Protein AF-0000000079814789 (afdb_homodimer)

Radius of gyration: 38.72 Å; Cα contacts (8 Å, |Δi|>4): 645; chains: 2; bounding box: 186×77×86 Å

Nearest PDB structures (foldseek):
  3lgj-assembly1_B  TM=6.795E-01  e=3.271E-02  Bartonella henselae
  3f1z-assembly2_B  TM=6.176E-01  e=5.121E-02  Klebsiella pneumoniae subsp. pneumoniae MGH 78578
  6cqk-assembly2_B  TM=6.739E-01  e=1.003E-01  Saccharomyces cerevisiae
  8soj-assembly1_A  TM=5.443E-01  e=1.858E-01  Escherichia coli O157:H7
  7rt7-assembly6_L  TM=4.568E-01  e=1.061E-01  Pseudomonas aeruginosa UCBPP-PA14

Structure (mmCIF, N/CA/C/O backbone):
data_AF-0000000079814789-model_v1
#
loop_
_entity.id
_entity.type
_entity.pdbx_description
1 polymer 'DUF3465 domain-containing protein'
#
loop_
_atom_site.group_PDB
_atom_site.id
_atom_site.type_symbol
_atom_site.label_atom_id
_atom_site.label_alt_id
_atom_site.label_comp_id
_atom_site.label_asym_id
_atom_site.label_entity_id
_atom_site.label_seq_id
_atom_site.pdbx_PDB_ins_code
_atom_site.Cartn_x
_atom_site.Cartn_y
_atom_site.Cartn_z
_atom_site.occupancy
_atom_site.B_iso_or_equiv
_atom_site.auth_seq_id
_atom_site.auth_comp_id
_atom_site.auth_asym_id
_atom_site.auth_atom_id
_atom_site.pdbx_PDB_model_num
ATOM 1 N N . MET A 1 1 ? -105.25 7.336 47.469 1 23.64 1 MET A N 1
ATOM 2 C CA . MET A 1 1 ? -103.812 7.242 47.531 1 23.64 1 MET A CA 1
ATOM 3 C C . MET A 1 1 ? -103.188 6.906 46.156 1 23.64 1 MET A C 1
ATOM 5 O O . MET A 1 1 ? -103.938 6.445 45.281 1 23.64 1 MET A O 1
ATOM 9 N N . VAL A 1 2 ? -101.875 6.66 45.906 1 25.09 2 VAL A N 1
ATOM 10 C CA . VAL A 1 2 ? -100.75 7.004 45.031 1 25.09 2 VAL A CA 1
ATOM 11 C C . VAL A 1 2 ? -100.688 6.039 43.875 1 25.09 2 VAL A C 1
ATOM 13 O O . VAL A 1 2 ? -100.562 6.461 42.719 1 25.09 2 VAL A O 1
ATOM 16 N N . ALA A 1 3 ? -100.812 4.68 43.969 1 19.94 3 ALA A N 1
ATOM 17 C CA . ALA A 1 3 ? -99.562 3.986 43.625 1 19.94 3 ALA A CA 1
ATOM 18 C C . ALA A 1 3 ? -99.562 3.607 42.125 1 19.94 3 ALA A C 1
ATOM 20 O O . ALA A 1 3 ? -98.562 3.902 41.438 1 19.94 3 ALA A O 1
ATOM 21 N N . ARG A 1 4 ? -100.25 2.512 41.594 1 22.19 4 ARG A N 1
ATOM 22 C CA . ARG A 1 4 ? -99.438 1.325 41.312 1 22.19 4 ARG A CA 1
ATOM 23 C C . ARG A 1 4 ? -99.188 1.168 39.844 1 22.19 4 ARG A C 1
ATOM 25 O O . ARG A 1 4 ? -98.625 0.164 39.406 1 22.19 4 ARG A O 1
ATOM 32 N N . TRP A 1 5 ? -99.688 2.15 38.875 1 27.73 5 TRP A N 1
ATOM 33 C CA . TRP A 1 5 ? -99.812 1.529 37.562 1 27.73 5 TRP A CA 1
ATOM 34 C C . TRP A 1 5 ? -98.438 1.147 37.031 1 27.73 5 TRP A C 1
ATOM 36 O O . TRP A 1 5 ? -97.5 1.971 37 1 27.73 5 TRP A O 1
ATOM 46 N N . ARG A 1 6 ? -98 -0.152 36.969 1 25.91 6 ARG A N 1
ATOM 47 C CA . ARG A 1 6 ? -96.875 -1.049 36.719 1 25.91 6 ARG A CA 1
ATOM 48 C C . ARG A 1 6 ? -96.5 -1.03 35.25 1 25.91 6 ARG A C 1
ATOM 50 O O . ARG A 1 6 ? -97.188 -1.599 34.406 1 25.91 6 ARG A O 1
ATOM 57 N N . THR A 1 7 ? -96.562 0.133 34.531 1 28.61 7 THR A N 1
ATOM 58 C CA . THR A 1 7 ? -96.312 0.017 33.094 1 28.61 7 THR A CA 1
ATOM 59 C C . THR A 1 7 ? -95 -0.759 32.844 1 28.61 7 THR A C 1
ATOM 61 O O . THR A 1 7 ? -94.125 -0.777 33.688 1 28.61 7 THR A O 1
ATOM 64 N N . GLY A 1 8 ? -94.875 -1.719 31.844 1 27.14 8 GLY A N 1
ATOM 65 C CA . GLY A 1 8 ? -94.25 -2.873 31.203 1 27.14 8 GLY A CA 1
ATOM 66 C C . GLY A 1 8 ? -92.812 -2.645 30.781 1 27.14 8 GLY A C 1
ATOM 67 O O . GLY A 1 8 ? -92.375 -1.502 30.641 1 27.14 8 GLY A O 1
ATOM 68 N N . GLY A 1 9 ? -91.875 -3.611 31.078 1 26.05 9 GLY A N 1
ATOM 69 C CA . GLY A 1 9 ? -90.438 -4.02 31.203 1 26.05 9 GLY A CA 1
ATOM 70 C C . GLY A 1 9 ? -89.75 -4.078 29.875 1 26.05 9 GLY A C 1
ATOM 71 O O . GLY A 1 9 ? -90 -4.973 29.062 1 26.05 9 GLY A O 1
ATOM 72 N N . ALA A 1 10 ? -89.938 -3.074 28.844 1 26.94 10 ALA A N 1
ATOM 73 C CA . ALA A 1 10 ? -89.375 -3.367 27.531 1 26.94 10 ALA A CA 1
ATOM 74 C C . ALA A 1 10 ? -87.875 -3.715 27.656 1 26.94 10 ALA A C 1
ATOM 76 O O . ALA A 1 10 ? -87.125 -3.043 28.359 1 26.94 10 ALA A O 1
ATOM 77 N N . ILE A 1 11 ? -87.5 -5.02 27.562 1 27.8 11 ILE A N 1
ATOM 78 C CA . ILE A 1 11 ? -86.25 -5.758 27.609 1 27.8 11 ILE A CA 1
ATOM 79 C C . ILE A 1 11 ? -85.312 -5.234 26.516 1 27.8 11 ILE A C 1
ATOM 81 O O . ILE A 1 11 ? -85.688 -5.184 25.344 1 27.8 11 ILE A O 1
ATOM 85 N N . GLY A 1 12 ? -84.562 -4.027 26.75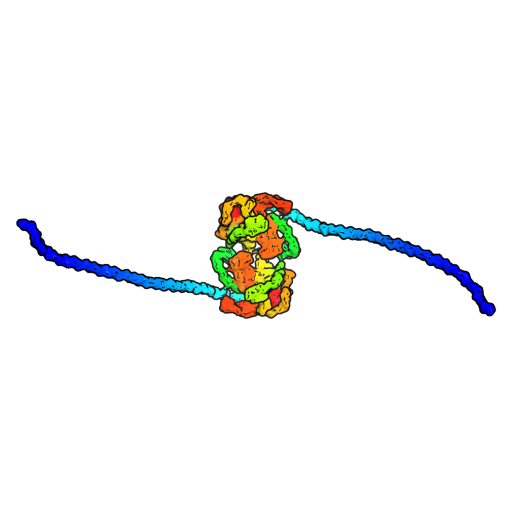 1 26.69 12 GLY A N 1
ATOM 86 C CA . GLY A 1 12 ? -83.562 -3.475 25.875 1 26.69 12 GLY A CA 1
ATOM 87 C C . GLY A 1 12 ? -82.5 -4.488 25.469 1 26.69 12 GLY A C 1
ATOM 88 O O . GLY A 1 12 ? -81.875 -5.086 26.328 1 26.69 12 GLY A O 1
ATOM 89 N N . LEU A 1 13 ? -82.812 -5.359 24.453 1 27.33 13 LEU A N 1
ATOM 90 C CA . LEU A 1 13 ? -81.875 -6.359 23.891 1 27.33 13 LEU A CA 1
ATOM 91 C C . LEU A 1 13 ? -80.562 -5.73 23.516 1 27.33 13 LEU A C 1
ATOM 93 O O . LEU A 1 13 ? -80.5 -4.797 22.719 1 27.33 13 LEU A O 1
ATOM 97 N N . ALA A 1 14 ? -79.688 -5.473 24.516 1 28.8 14 ALA A N 1
ATOM 98 C CA . ALA A 1 14 ? -78.312 -4.973 24.297 1 28.8 14 ALA A CA 1
ATOM 99 C C . ALA A 1 14 ? -77.562 -5.895 23.359 1 28.8 14 ALA A C 1
ATOM 101 O O . ALA A 1 14 ? -77.375 -7.082 23.656 1 28.8 14 ALA A O 1
ATOM 102 N N . MET A 1 15 ? -77.75 -5.77 22.016 1 26.7 15 MET A N 1
ATOM 103 C CA . MET A 1 15 ? -77 -6.551 21.016 1 26.7 15 MET A CA 1
ATOM 104 C C . MET A 1 15 ? -75.5 -6.41 21.234 1 26.7 15 MET A C 1
ATOM 106 O O . MET A 1 15 ? -75 -5.297 21.344 1 26.7 15 MET A O 1
ATOM 110 N N . ALA A 1 16 ? -74.875 -7.312 21.984 1 30.11 16 ALA A N 1
ATOM 111 C CA . ALA A 1 16 ? -73.438 -7.512 22.234 1 30.11 16 ALA A CA 1
ATOM 112 C C . ALA A 1 16 ? -72.688 -7.621 20.922 1 30.11 16 ALA A C 1
ATOM 114 O O . ALA A 1 16 ? -72.875 -8.562 20.141 1 30.11 16 ALA A O 1
ATOM 115 N N . LEU A 1 17 ? -72.562 -6.52 20.141 1 29.36 17 LEU A N 1
ATOM 116 C CA . LEU A 1 17 ? -71.75 -6.609 18.922 1 29.36 17 LEU A CA 1
ATOM 117 C C . LEU A 1 17 ? -70.375 -7.137 19.219 1 29.36 17 LEU A C 1
ATOM 119 O O . LEU A 1 17 ? -69.625 -6.566 20.047 1 29.36 17 LEU A O 1
ATOM 123 N N . VAL A 1 18 ? -70.188 -8.492 19.219 1 31.58 18 VAL A N 1
ATOM 124 C CA . VAL A 1 18 ? -68.938 -9.234 19.328 1 31.58 18 VAL A CA 1
ATOM 125 C C . VAL A 1 18 ? -67.938 -8.75 18.266 1 31.58 18 VAL A C 1
ATOM 127 O O . VAL A 1 18 ? 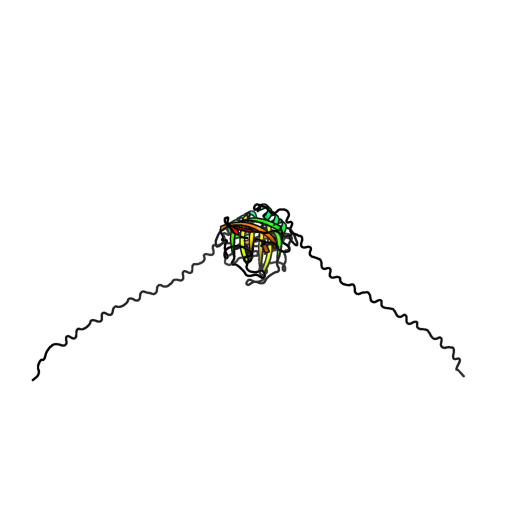-68.188 -8.844 17.062 1 31.58 18 VAL A O 1
ATOM 130 N N . LEU A 1 19 ? -67.312 -7.539 18.438 1 30.12 19 LEU A N 1
ATOM 131 C CA . LEU A 1 19 ? -66.25 -7.09 17.516 1 30.12 19 LEU A CA 1
ATOM 132 C C . LEU A 1 19 ? -65.188 -8.164 17.328 1 30.12 19 LEU A C 1
ATOM 134 O O . LEU A 1 19 ? -64.625 -8.625 18.312 1 30.12 19 LEU A O 1
ATOM 138 N N . GLN A 1 20 ? -65.375 -9.125 16.391 1 29.78 20 GLN A N 1
ATOM 139 C CA . GLN A 1 20 ? -64.375 -10.102 15.977 1 29.78 20 GLN A CA 1
ATOM 140 C C . GLN A 1 20 ? -63.062 -9.414 15.594 1 29.78 20 GLN A C 1
ATOM 142 O O . GLN A 1 20 ? -63.062 -8.562 14.711 1 29.78 20 GLN A O 1
ATOM 147 N N . ALA A 1 21 ? -62.188 -9.07 16.531 1 32.84 21 ALA A N 1
ATOM 148 C CA . ALA A 1 21 ? -60.844 -8.594 16.266 1 32.84 21 ALA A CA 1
ATOM 149 C C . ALA A 1 21 ? -60.094 -9.547 15.328 1 32.84 21 ALA A C 1
ATOM 151 O O . ALA A 1 21 ? -59.938 -10.727 15.633 1 32.84 21 ALA A O 1
ATOM 152 N N . GLY A 1 22 ? -60.344 -9.438 13.984 1 29.5 22 GLY A N 1
ATOM 153 C CA . GLY A 1 22 ? -59.594 -10.188 13 1 29.5 22 GLY A CA 1
ATOM 154 C C . GLY A 1 22 ? -58.094 -10.164 13.258 1 29.5 22 GLY A C 1
ATOM 155 O O . GLY A 1 22 ? -57.531 -9.109 13.562 1 29.5 22 GLY A O 1
ATOM 156 N N . PHE A 1 23 ? -57.562 -11.273 13.805 1 34.41 23 PHE A N 1
ATOM 157 C CA . PHE A 1 23 ? -56.125 -11.586 13.945 1 34.41 23 PHE A CA 1
ATOM 158 C C . PHE A 1 23 ? -55.406 -11.336 12.641 1 34.41 23 PHE A C 1
ATOM 160 O O . PHE A 1 23 ? -55.75 -11.883 11.594 1 34.41 23 PHE A O 1
ATOM 167 N N . ALA A 1 24 ? -54.969 -10.055 12.398 1 34.84 24 ALA A N 1
ATOM 168 C CA . ALA A 1 24 ? -54.094 -9.805 11.266 1 34.84 24 ALA A CA 1
ATOM 169 C C . ALA A 1 24 ? -52.969 -10.852 11.203 1 34.84 24 ALA A C 1
ATOM 171 O O . ALA A 1 24 ? -52.406 -11.234 12.227 1 34.84 24 ALA A O 1
ATOM 172 N N . PRO A 1 25 ? -53.031 -11.711 10.117 1 33.12 25 PRO A N 1
ATOM 173 C CA . PRO A 1 25 ? -51.969 -12.711 9.945 1 33.12 25 PRO A CA 1
ATOM 174 C C . PRO A 1 25 ? -50.594 -12.125 10.094 1 33.12 25 PRO A C 1
ATOM 176 O O . PRO A 1 25 ? -50.375 -10.922 9.906 1 33.12 25 PRO A O 1
ATOM 179 N N . SER A 1 26 ? -49.812 -12.711 11 1 35.25 26 SER A N 1
ATOM 180 C CA . SER A 1 26 ? -48.406 -12.516 11.211 1 35.25 26 SER A CA 1
ATOM 181 C C . SER A 1 26 ? -47.656 -12.477 9.883 1 35.25 26 SER A C 1
ATOM 183 O O . SER A 1 26 ? -47.75 -13.391 9.062 1 35.25 26 SER A O 1
ATOM 185 N N . ALA A 1 27 ? -47.531 -11.25 9.312 1 33.75 27 ALA A N 1
ATOM 186 C CA . ALA A 1 27 ? -46.625 -11.078 8.172 1 33.75 27 ALA A CA 1
ATOM 187 C C . ALA A 1 27 ? -45.344 -11.914 8.352 1 33.75 27 ALA A C 1
ATOM 189 O O . ALA A 1 27 ? -44.75 -11.891 9.414 1 33.75 27 ALA A O 1
ATOM 190 N N . ASP A 1 28 ? -45.312 -13.094 7.836 1 27.77 28 ASP A N 1
ATOM 191 C CA . ASP A 1 28 ? -44.094 -13.875 7.688 1 27.77 28 ASP A CA 1
ATOM 192 C C . ASP A 1 28 ? -42.938 -13 7.195 1 27.77 28 ASP A C 1
ATOM 194 O O . ASP A 1 28 ? -43.031 -12.391 6.129 1 27.77 28 ASP A O 1
ATOM 198 N N . ALA A 1 29 ? -42.219 -12.32 8.102 1 30.62 29 ALA A N 1
ATOM 199 C CA . ALA A 1 29 ? -40.906 -11.789 7.746 1 30.62 29 ALA A CA 1
ATOM 200 C C . ALA A 1 29 ? -40.094 -12.805 6.93 1 30.62 29 ALA A C 1
ATOM 202 O O . ALA A 1 29 ? -39.594 -13.781 7.477 1 30.62 29 ALA A O 1
ATOM 203 N N . ARG A 1 30 ? -40.625 -13.234 5.754 1 33 30 ARG A N 1
ATOM 204 C CA . ARG A 1 30 ? -39.688 -13.938 4.891 1 33 30 ARG A CA 1
ATOM 205 C C . ARG A 1 30 ? -38.312 -13.266 4.914 1 33 30 ARG A C 1
ATOM 207 O O . ARG A 1 30 ? -38.219 -12.039 4.828 1 33 30 ARG A O 1
ATOM 214 N N . SER A 1 31 ? -37.375 -13.867 5.574 1 35.25 31 SER A N 1
ATOM 215 C CA . SER A 1 31 ? -35.938 -13.617 5.547 1 35.25 31 SER A CA 1
ATOM 216 C C . SER A 1 31 ? -35.438 -13.352 4.129 1 35.25 31 SER A C 1
ATOM 218 O O . SER A 1 31 ? -35.562 -14.203 3.248 1 35.25 31 SER A O 1
ATOM 220 N N . ARG A 1 32 ? -35.688 -12.117 3.633 1 34.62 32 ARG A N 1
ATOM 221 C CA . ARG A 1 32 ? -34.938 -11.75 2.424 1 34.62 32 ARG A CA 1
ATOM 222 C C . ARG A 1 32 ? -33.5 -12.227 2.496 1 34.62 32 ARG A C 1
ATOM 224 O O . ARG A 1 32 ? -32.688 -11.617 3.184 1 34.62 32 ARG A O 1
ATOM 231 N N . GLU A 1 33 ? -33.312 -13.594 2.561 1 34.41 33 GLU A N 1
ATOM 232 C CA . GLU A 1 33 ? -31.953 -14.008 2.211 1 34.41 33 GLU A CA 1
ATOM 233 C C . GLU A 1 33 ? -31.469 -13.305 0.947 1 34.41 33 GLU A C 1
ATOM 235 O O . GLU A 1 33 ? -32 -13.539 -0.141 1 34.41 33 GLU A O 1
ATOM 240 N N . ARG A 1 34 ? -31.234 -12.039 0.985 1 35.59 34 ARG A N 1
ATOM 241 C CA . ARG A 1 34 ? -30.469 -11.453 -0.113 1 35.59 34 ARG A CA 1
ATOM 242 C C . ARG A 1 34 ? -29.328 -12.359 -0.527 1 35.59 34 ARG A C 1
ATOM 244 O O . ARG A 1 34 ? -28.391 -12.57 0.245 1 35.59 34 ARG A O 1
ATOM 251 N N . SER A 1 35 ? -29.547 -13.383 -1.302 1 33.5 35 SER A N 1
ATOM 252 C CA . SER A 1 35 ? -28.469 -14.109 -1.967 1 33.5 35 SER A CA 1
ATOM 253 C C . SER A 1 35 ? -27.391 -13.156 -2.475 1 33.5 35 SER A C 1
ATOM 255 O O . SER A 1 35 ? -27.656 -12.312 -3.334 1 33.5 35 SER A O 1
ATOM 257 N N . ARG A 1 36 ? -26.438 -12.727 -1.722 1 36.44 36 ARG A N 1
ATOM 258 C CA . ARG A 1 36 ? -25.234 -12.094 -2.258 1 36.44 36 ARG A CA 1
ATOM 259 C C . ARG A 1 36 ? -24.781 -12.773 -3.541 1 36.44 36 ARG A C 1
ATOM 261 O O . ARG A 1 36 ? -24.312 -13.922 -3.51 1 36.44 36 ARG A O 1
ATOM 268 N N . GLN A 1 37 ? -25.422 -12.703 -4.645 1 36.41 37 GLN A N 1
ATOM 269 C CA . GLN A 1 37 ? -24.891 -13.133 -5.934 1 36.41 37 GLN A CA 1
ATOM 270 C C . GLN A 1 37 ? -23.391 -12.875 -6.02 1 36.41 37 GLN A C 1
ATOM 272 O O . GLN A 1 37 ? -22.938 -11.727 -6.051 1 36.41 37 GLN A O 1
ATOM 277 N N . THR A 1 38 ? -22.578 -13.711 -5.48 1 41.84 38 THR A N 1
ATOM 278 C CA . THR A 1 38 ? -21.141 -13.68 -5.711 1 41.84 38 THR A CA 1
ATOM 279 C C . THR A 1 38 ? -20.828 -13.469 -7.188 1 41.84 38 THR A C 1
ATOM 281 O O . THR A 1 38 ? -21.188 -14.305 -8.031 1 41.84 38 THR A O 1
ATOM 284 N N . GLU A 1 39 ? -20.938 -12.352 -7.699 1 48.41 39 GLU A N 1
ATOM 285 C CA . GLU A 1 39 ? -20.531 -12.047 -9.07 1 48.41 39 GLU A CA 1
ATOM 286 C C . GLU A 1 39 ? -19.328 -12.875 -9.492 1 48.41 39 GLU A C 1
ATOM 288 O O . GLU A 1 39 ? -18.312 -12.914 -8.789 1 48.41 39 GLU A O 1
ATOM 293 N N . MET A 1 40 ? -19.547 -14.008 -10.273 1 49.19 40 MET A N 1
ATOM 294 C CA . MET A 1 40 ? -18.484 -14.797 -10.883 1 49.19 40 MET A CA 1
ATOM 295 C C . MET A 1 40 ? -17.391 -13.898 -11.445 1 49.19 40 MET A C 1
ATOM 297 O O . MET A 1 40 ? -17.672 -12.836 -12 1 49.19 40 MET A O 1
ATOM 301 N N . PRO A 1 41 ? -16.141 -14.219 -11.078 1 56.38 41 PRO A N 1
ATOM 302 C CA . PRO A 1 41 ? -15.062 -13.414 -11.648 1 56.38 41 PRO A CA 1
ATOM 303 C C . PRO A 1 41 ? -15.094 -13.383 -13.18 1 56.38 41 PRO A C 1
ATOM 305 O O . PRO A 1 41 ? -15.531 -14.344 -13.812 1 56.38 41 PRO A O 1
ATOM 308 N N . ASP A 1 42 ? -15.148 -12.289 -13.781 1 50.66 42 ASP A N 1
ATOM 309 C CA . ASP A 1 42 ? -14.961 -12.156 -15.227 1 50.66 42 ASP A CA 1
ATOM 310 C C . ASP A 1 42 ? -13.758 -12.961 -15.695 1 50.66 42 ASP A C 1
ATOM 312 O O . ASP A 1 42 ? -12.617 -12.508 -15.578 1 50.66 42 ASP A O 1
ATOM 316 N N . VAL A 1 43 ? -13.82 -14.305 -15.695 1 54.03 43 VAL A N 1
ATOM 317 C CA . VAL A 1 43 ? -12.773 -15.219 -16.141 1 54.03 43 VAL A CA 1
ATOM 318 C C . VAL A 1 43 ? -12.469 -14.969 -17.625 1 54.03 43 VAL A C 1
ATOM 320 O O . VAL A 1 43 ? -11.852 -15.805 -18.281 1 54.03 43 VAL A O 1
ATOM 323 N N . ALA A 1 44 ? -13.047 -14.078 -18.375 1 55.91 44 ALA A N 1
ATOM 324 C CA . ALA A 1 44 ? -12.945 -14.133 -19.828 1 55.91 44 ALA A CA 1
ATOM 325 C C . ALA A 1 44 ? -11.508 -14.398 -20.266 1 55.91 44 ALA A C 1
ATOM 327 O O . ALA A 1 44 ? -11.266 -15.18 -21.188 1 55.91 44 ALA A O 1
ATOM 328 N N . SER A 1 45 ? -10.344 -13.523 -19.922 1 69.12 45 SER A N 1
ATOM 329 C CA . SER A 1 45 ? -9.078 -13.734 -20.625 1 69.12 45 SER A CA 1
ATOM 330 C C . SER A 1 45 ? -7.91 -13.766 -19.641 1 69.12 45 SER A C 1
ATOM 332 O O . SER A 1 45 ? -7.602 -12.766 -19 1 69.12 45 SER A O 1
ATOM 334 N N . VAL A 1 46 ? -7.594 -15.023 -19.312 1 79.94 46 VAL A N 1
ATOM 335 C CA . VAL A 1 46 ? -6.34 -15.188 -18.578 1 79.94 46 VAL A CA 1
ATOM 336 C C . VAL A 1 46 ? -5.18 -14.664 -19.438 1 79.94 46 VAL A C 1
ATOM 338 O O . VAL A 1 46 ? -4.93 -15.172 -20.531 1 79.94 46 VAL A O 1
ATOM 341 N N . PRO A 1 47 ? -4.535 -13.68 -18.922 1 85.25 47 PRO A N 1
ATOM 342 C CA . PRO A 1 47 ? -3.414 -13.164 -19.719 1 85.25 47 PRO A CA 1
ATOM 343 C C . PRO A 1 47 ? -2.244 -14.141 -19.781 1 85.25 47 PRO A C 1
ATOM 345 O O . PRO A 1 47 ? -1.857 -14.719 -18.766 1 85.25 47 PRO A O 1
ATOM 348 N N . SER A 1 48 ? -1.646 -14.289 -20.938 1 88.06 48 SER A N 1
ATOM 349 C CA . SER A 1 48 ? -0.559 -15.234 -21.141 1 88.06 48 SER A CA 1
ATOM 350 C C . SER A 1 48 ? 0.777 -14.656 -20.688 1 88.06 48 SER A C 1
ATOM 352 O O . SER A 1 48 ? 1.73 -15.398 -20.438 1 88.06 48 SER A O 1
ATOM 354 N N . THR A 1 49 ? 0.876 -13.352 -20.734 1 94.5 49 THR A N 1
ATOM 355 C CA . THR A 1 49 ? 2.061 -12.656 -20.234 1 94.5 49 THR A CA 1
ATOM 356 C C . THR A 1 49 ? 1.678 -11.594 -19.219 1 94.5 49 THR A C 1
ATOM 358 O O . THR A 1 49 ? 0.528 -11.148 -19.172 1 94.5 49 THR A O 1
ATOM 361 N N . CYS A 1 50 ? 2.6 -11.312 -18.422 1 97.44 50 CYS A N 1
ATOM 362 C CA . CYS A 1 50 ? 2.289 -10.289 -17.422 1 97.44 50 CYS A CA 1
ATOM 363 C C . CYS A 1 50 ? 1.908 -8.977 -18.094 1 97.44 50 CYS A C 1
ATOM 365 O O . CYS A 1 50 ? 2.449 -8.633 -19.156 1 97.44 50 CYS A O 1
ATOM 367 N N . ASP A 1 51 ? 0.972 -8.297 -17.547 1 97.88 51 ASP A N 1
ATOM 368 C CA . ASP A 1 51 ? 0.471 -7 -17.984 1 97.88 51 ASP A CA 1
ATOM 369 C C . ASP A 1 51 ? 0.312 -6.035 -16.812 1 97.88 51 ASP A C 1
ATOM 371 O O . ASP A 1 51 ? -0.803 -5.797 -16.344 1 97.88 51 ASP A O 1
ATOM 375 N N . ASP A 1 52 ? 1.385 -5.383 -16.484 1 98 52 ASP A N 1
ATOM 376 C CA . ASP A 1 52 ? 1.386 -4.492 -15.336 1 98 52 ASP A CA 1
ATOM 377 C C . ASP A 1 52 ? 0.543 -3.248 -15.594 1 98 52 ASP A C 1
ATOM 379 O O . ASP A 1 52 ? -0.062 -2.695 -14.672 1 98 52 ASP A O 1
ATOM 383 N N . ALA A 1 53 ? 0.539 -2.834 -16.812 1 96.69 53 ALA A N 1
ATOM 384 C CA . ALA A 1 53 ? -0.281 -1.673 -17.156 1 96.69 53 ALA A CA 1
ATOM 385 C C . ALA A 1 53 ? -1.755 -1.939 -16.859 1 96.69 53 ALA A C 1
ATOM 387 O O . ALA A 1 53 ? -2.449 -1.082 -16.312 1 96.69 53 ALA A O 1
ATOM 388 N N . ARG A 1 54 ? -2.197 -3.059 -17.266 1 96.62 54 ARG A N 1
ATOM 389 C CA . ARG A 1 54 ? -3.574 -3.43 -16.953 1 96.62 54 ARG A CA 1
ATOM 390 C C . ARG A 1 54 ? -3.793 -3.502 -15.445 1 96.62 54 ARG A C 1
ATOM 392 O O . ARG A 1 54 ? -4.812 -3.023 -14.938 1 96.62 54 ARG A O 1
ATOM 399 N N . PHE A 1 55 ? -2.902 -4.105 -14.711 1 97.75 55 PHE A N 1
ATOM 400 C CA . PHE A 1 55 ? -3.014 -4.195 -13.258 1 97.75 55 PHE A CA 1
ATOM 401 C C . PHE A 1 55 ? -3.113 -2.805 -12.641 1 97.75 55 PHE A C 1
ATOM 403 O O . PHE A 1 55 ? -3.973 -2.559 -11.789 1 97.75 55 PHE A O 1
ATOM 410 N N . LEU A 1 56 ? -2.25 -1.893 -13.07 1 97.25 56 LEU A N 1
ATOM 411 C CA . LEU A 1 56 ? -2.258 -0.536 -12.539 1 97.25 56 LEU A CA 1
ATOM 412 C C . LEU A 1 56 ? -3.594 0.148 -12.805 1 97.25 56 LEU A C 1
ATOM 414 O O . LEU A 1 56 ? -4.102 0.883 -11.953 1 97.25 56 LEU A O 1
ATOM 418 N N . SER A 1 57 ? -4.117 -0.122 -13.953 1 95.62 57 SER A N 1
ATOM 419 C CA . SER A 1 57 ? -5.441 0.406 -14.258 1 95.62 57 SER A CA 1
ATOM 420 C C . SER A 1 57 ? -6.5 -0.173 -13.32 1 95.62 57 SER A C 1
ATOM 422 O O . SER A 1 57 ? -7.395 0.543 -12.867 1 95.62 57 SER A O 1
ATOM 424 N N . ASP A 1 58 ? -6.387 -1.423 -13.031 1 96.06 58 ASP A N 1
ATOM 425 C CA . ASP A 1 58 ? -7.344 -2.078 -12.141 1 96.06 58 ASP A CA 1
ATOM 426 C C . ASP A 1 58 ? -7.211 -1.561 -10.711 1 96.06 58 ASP A C 1
ATOM 428 O O . ASP A 1 58 ? -8.203 -1.444 -9.992 1 96.06 58 ASP A O 1
ATOM 432 N N . VAL A 1 59 ? -5.973 -1.293 -10.289 1 96.25 59 VAL A N 1
ATOM 433 C CA . VAL A 1 59 ? -5.75 -0.683 -8.984 1 96.25 59 VAL A CA 1
ATOM 434 C C . VAL A 1 59 ? -6.445 0.676 -8.922 1 96.25 59 VAL A C 1
ATOM 436 O O . VAL A 1 59 ? -7.152 0.976 -7.961 1 96.25 59 VAL A O 1
ATOM 439 N N . GLU A 1 60 ? -6.258 1.484 -9.938 1 94.38 60 GLU A N 1
ATOM 440 C CA . GLU A 1 60 ? -6.883 2.803 -10 1 94.38 60 GLU A CA 1
ATOM 441 C C . GLU A 1 60 ? -8.406 2.695 -9.922 1 94.38 60 GLU A C 1
ATOM 443 O O . GLU A 1 60 ? -9.055 3.471 -9.219 1 94.38 60 GLU A O 1
ATOM 448 N N . ALA A 1 61 ? -8.891 1.754 -10.633 1 93.62 61 ALA A N 1
ATOM 449 C CA . ALA A 1 61 ? -10.336 1.549 -10.625 1 93.62 61 ALA A CA 1
ATOM 450 C C . ALA A 1 61 ? -10.828 1.15 -9.242 1 93.62 61 ALA A C 1
ATOM 452 O O . ALA A 1 61 ? -11.859 1.643 -8.773 1 93.62 61 ALA A O 1
ATOM 453 N N . ALA A 1 62 ? -10.148 0.307 -8.57 1 93.94 62 ALA A N 1
ATOM 454 C CA . ALA A 1 62 ? -10.539 -0.136 -7.23 1 93.94 62 ALA A CA 1
ATOM 455 C C . ALA A 1 62 ? -10.523 1.027 -6.242 1 93.94 62 ALA A C 1
ATOM 457 O O . ALA A 1 62 ? -11.406 1.133 -5.391 1 93.94 62 ALA A O 1
ATOM 458 N N . GLU A 1 63 ? -9.586 1.876 -6.363 1 91.81 63 GLU A N 1
ATOM 459 C CA . GLU A 1 63 ? -9.43 2.99 -5.434 1 91.81 63 GLU A CA 1
ATOM 460 C C . GLU A 1 63 ? -10.469 4.074 -5.684 1 91.81 63 GLU A C 1
ATOM 462 O O . GLU A 1 63 ? -10.781 4.867 -4.789 1 91.81 63 GLU A O 1
ATOM 467 N N . SER A 1 64 ? -10.969 4.117 -6.867 1 88.44 64 SER A N 1
ATOM 468 C CA . SER A 1 64 ? -11.891 5.184 -7.254 1 88.44 64 SER A CA 1
ATOM 469 C C . SER A 1 64 ? -13.336 4.785 -6.984 1 88.44 64 SER A C 1
ATOM 471 O O . SER A 1 64 ? -14.227 5.637 -6.988 1 88.44 64 SER A O 1
ATOM 473 N N . THR A 1 65 ? -13.508 3.574 -6.75 1 83.38 65 THR A N 1
ATOM 474 C CA . THR A 1 65 ? -14.883 3.115 -6.598 1 83.38 65 THR A CA 1
ATOM 475 C C . THR A 1 65 ? -15.203 2.836 -5.129 1 83.38 65 THR A C 1
ATOM 477 O O . THR A 1 65 ? -14.312 2.482 -4.352 1 83.38 65 THR A O 1
ATOM 480 N N . THR A 1 66 ? -16.547 3.168 -4.871 1 80.19 66 THR A N 1
ATOM 481 C CA . THR A 1 66 ? -17.047 2.848 -3.537 1 80.19 66 THR A CA 1
ATOM 482 C C . THR A 1 66 ? -17.766 1.501 -3.533 1 80.19 66 THR A C 1
ATOM 484 O O . THR A 1 66 ? -18.438 1.146 -4.504 1 80.19 66 THR A O 1
ATOM 487 N N . GLY A 1 67 ? -17.516 0.744 -2.551 1 79.25 67 GLY A N 1
ATOM 488 C CA . GLY A 1 67 ? -18.234 -0.513 -2.428 1 79.25 67 GLY A CA 1
ATOM 489 C C . GLY A 1 67 ? -17.375 -1.727 -2.711 1 79.25 67 GLY A C 1
ATOM 490 O O . GLY A 1 67 ? -16.156 -1.665 -2.582 1 79.25 67 GLY A O 1
ATOM 491 N N . ARG A 1 68 ? -18.094 -2.805 -3.039 1 80.5 68 ARG A N 1
ATOM 492 C CA . ARG A 1 68 ? -17.406 -4.074 -3.271 1 80.5 68 ARG A CA 1
ATOM 493 C C . ARG A 1 68 ? -16.688 -4.07 -4.617 1 80.5 68 ARG A C 1
ATOM 495 O O . ARG A 1 68 ? -17.219 -3.572 -5.609 1 80.5 68 ARG A O 1
ATOM 502 N N . HIS A 1 69 ? -15.508 -4.566 -4.617 1 87.12 69 HIS A N 1
ATOM 503 C CA . HIS A 1 69 ? -14.695 -4.703 -5.824 1 87.12 69 HIS A CA 1
ATOM 504 C C . HIS A 1 69 ? -14.68 -6.148 -6.312 1 87.12 69 HIS A C 1
ATOM 506 O O . HIS A 1 69 ? -14.461 -7.07 -5.523 1 87.12 69 HIS A O 1
ATOM 512 N N . PRO A 1 70 ? -14.984 -6.309 -7.582 1 85.81 70 PRO A N 1
ATOM 513 C CA . PRO A 1 70 ? -14.93 -7.684 -8.078 1 85.81 70 PRO A CA 1
ATOM 514 C C . PRO A 1 70 ? -13.516 -8.258 -8.078 1 85.81 70 PRO A C 1
ATOM 516 O O . PRO A 1 70 ? -12.547 -7.52 -8.281 1 85.81 70 PRO A O 1
ATOM 519 N N . ASP A 1 71 ? -13.484 -9.586 -7.891 1 89.06 71 ASP A N 1
ATOM 520 C CA . ASP A 1 71 ? -12.219 -10.273 -8.07 1 89.06 71 ASP A CA 1
ATOM 521 C C . ASP A 1 71 ? -11.805 -10.289 -9.539 1 89.06 71 ASP A C 1
ATOM 523 O O . ASP A 1 71 ? -12.641 -10.469 -10.422 1 89.06 71 ASP A O 1
ATOM 527 N N . ARG A 1 72 ? -10.5 -10.102 -9.719 1 93.62 72 ARG A N 1
ATOM 528 C CA . ARG A 1 72 ? -9.969 -10.094 -11.078 1 93.62 72 ARG A CA 1
ATOM 529 C C . ARG A 1 72 ? -8.766 -11.023 -11.203 1 93.62 72 ARG A C 1
ATOM 531 O O . ARG A 1 72 ? -7.988 -11.172 -10.258 1 93.62 72 ARG A O 1
ATOM 538 N N . VAL A 1 73 ? -8.711 -11.594 -12.398 1 96.69 73 VAL A N 1
ATOM 539 C CA . VAL A 1 73 ? -7.484 -12.312 -12.719 1 96.69 73 VAL A CA 1
ATOM 540 C C . VAL A 1 73 ? -6.391 -11.312 -13.109 1 96.69 73 VAL A C 1
ATOM 542 O O . VAL A 1 73 ? -6.609 -10.445 -13.953 1 96.69 73 VAL A O 1
ATOM 545 N N . GLU A 1 74 ? -5.254 -11.461 -12.492 1 97.69 74 GLU A N 1
ATOM 546 C CA . GLU A 1 74 ? -4.137 -10.578 -12.82 1 97.69 74 GLU A CA 1
ATOM 547 C C . GLU A 1 74 ? -2.852 -11.367 -13.047 1 97.69 74 GLU A C 1
ATOM 549 O O . GLU A 1 74 ? -2.605 -12.367 -12.359 1 97.69 74 GLU A O 1
ATOM 554 N N . HIS A 1 75 ? -2.121 -10.961 -14.008 1 98.5 75 HIS A N 1
ATOM 555 C CA . HIS A 1 75 ? -0.765 -11.422 -14.281 1 98.5 75 HIS A CA 1
ATOM 556 C C . HIS A 1 75 ? 0.232 -10.266 -14.203 1 98.5 75 HIS A C 1
ATOM 558 O O . HIS A 1 75 ? 0.268 -9.406 -15.086 1 98.5 75 HIS A O 1
ATOM 564 N N . VAL A 1 76 ? 1.041 -10.328 -13.062 1 98.81 76 VAL A N 1
ATOM 565 C CA . VAL A 1 76 ? 1.965 -9.227 -12.836 1 98.81 76 VAL A CA 1
ATOM 566 C C . VAL A 1 76 ? 3.398 -9.75 -12.789 1 98.81 76 VAL A C 1
ATOM 568 O O . VAL A 1 76 ? 3.623 -10.93 -12.531 1 98.81 76 VAL A O 1
ATOM 571 N N . CYS A 1 77 ? 4.34 -8.852 -13.062 1 98.88 77 CYS A N 1
ATOM 572 C CA . CYS A 1 77 ? 5.75 -9.203 -12.938 1 98.88 77 CYS A CA 1
ATOM 573 C C . CYS A 1 77 ? 6.566 -8.016 -12.453 1 98.88 77 CYS A C 1
ATOM 575 O O . CYS A 1 77 ? 6.129 -6.867 -12.555 1 98.88 77 CYS A O 1
ATOM 577 N N . GLY A 1 78 ? 7.66 -8.32 -11.789 1 98.56 78 GLY A N 1
ATOM 578 C CA . GLY A 1 78 ? 8.555 -7.297 -11.266 1 98.56 78 GLY A CA 1
ATOM 579 C C . GLY A 1 78 ? 9.555 -7.832 -10.258 1 98.56 78 GLY A C 1
ATOM 580 O O . GLY A 1 78 ? 9.789 -9.039 -10.195 1 98.56 78 GLY A O 1
ATOM 581 N N . ARG A 1 79 ? 10.188 -6.895 -9.617 1 98.12 79 ARG A N 1
ATOM 582 C CA . ARG A 1 79 ? 11.227 -7.234 -8.656 1 98.12 79 ARG A CA 1
ATOM 583 C C . ARG A 1 79 ? 10.648 -7.383 -7.254 1 98.12 79 ARG A C 1
ATOM 585 O O . ARG A 1 79 ? 9.805 -6.586 -6.836 1 98.12 79 ARG A O 1
ATOM 592 N N . VAL A 1 80 ? 11.094 -8.406 -6.555 1 98.5 80 VAL A N 1
ATOM 593 C CA . VAL A 1 80 ? 10.695 -8.602 -5.16 1 98.5 80 VAL A CA 1
ATOM 594 C C . VAL A 1 80 ? 11.391 -7.562 -4.281 1 98.5 80 VAL A C 1
ATOM 596 O O . VAL A 1 80 ? 12.617 -7.418 -4.324 1 98.5 80 VAL A O 1
ATOM 599 N N . ILE A 1 81 ? 10.578 -6.926 -3.398 1 97.56 81 ILE A N 1
ATOM 600 C CA . ILE A 1 81 ? 11.188 -5.836 -2.648 1 97.56 81 ILE A CA 1
ATOM 601 C C . ILE A 1 81 ? 11.07 -6.109 -1.15 1 97.56 81 ILE A C 1
ATOM 603 O O . ILE A 1 81 ? 11.695 -5.422 -0.337 1 97.56 81 ILE A O 1
ATOM 607 N N . ALA A 1 82 ? 10.32 -7.094 -0.783 1 97.12 82 ALA A N 1
ATOM 608 C CA . ALA A 1 82 ? 10.188 -7.504 0.613 1 97.12 82 ALA A CA 1
ATOM 609 C C . ALA A 1 82 ? 9.656 -8.93 0.718 1 97.12 82 ALA A C 1
ATOM 611 O O . ALA A 1 82 ? 8.852 -9.359 -0.106 1 97.12 82 ALA A O 1
ATOM 612 N N . VAL A 1 83 ? 10.109 -9.625 1.72 1 98.06 83 VAL A N 1
ATOM 613 C CA . VAL A 1 83 ? 9.648 -10.969 2.055 1 98.06 83 VAL A CA 1
ATOM 614 C C . VAL A 1 83 ? 9.359 -11.055 3.551 1 98.06 83 VAL A C 1
ATOM 616 O O . VAL A 1 83 ? 10.172 -10.625 4.375 1 98.06 83 VAL A O 1
ATOM 619 N N . SER A 1 84 ? 8.219 -11.602 3.904 1 97.69 84 SER A N 1
ATOM 620 C CA . SER A 1 84 ? 7.848 -11.75 5.309 1 97.69 84 SER A CA 1
ATOM 621 C C . SER A 1 84 ? 8.07 -13.18 5.789 1 97.69 84 SER A C 1
ATOM 623 O O . SER A 1 84 ? 8.156 -14.109 4.98 1 97.69 84 SER A O 1
ATOM 625 N N . THR A 1 85 ? 8.156 -13.281 7.105 1 97.44 85 THR A N 1
ATOM 626 C CA . THR A 1 85 ? 8.109 -14.617 7.688 1 97.44 85 THR A CA 1
ATOM 627 C C . THR A 1 85 ? 6.762 -15.273 7.422 1 97.44 85 THR A C 1
ATOM 629 O O . THR A 1 85 ? 5.742 -14.594 7.309 1 97.44 85 THR A O 1
ATOM 632 N N . ALA A 1 86 ? 6.859 -16.578 7.266 1 98.44 86 ALA A N 1
ATOM 633 C CA . ALA A 1 86 ? 5.605 -17.312 7.09 1 98.44 86 ALA A CA 1
ATOM 634 C C . ALA A 1 86 ? 4.715 -17.172 8.32 1 98.44 86 ALA A C 1
ATOM 636 O O . ALA A 1 86 ? 5.207 -16.984 9.438 1 98.44 86 ALA A O 1
ATOM 637 N N . LYS A 1 87 ? 3.379 -17.25 8.07 1 98.06 87 LYS A N 1
ATOM 638 C CA . LYS A 1 87 ? 2.393 -17.141 9.141 1 98.06 87 LYS A CA 1
ATOM 639 C C . LYS A 1 87 ? 1.36 -18.266 9.047 1 98.06 87 LYS A C 1
ATOM 641 O O . LYS A 1 87 ? 0.924 -18.625 7.953 1 98.06 87 LYS A O 1
ATOM 646 N N . ARG A 1 88 ? 0.925 -18.734 10.18 1 98.25 88 ARG A N 1
ATOM 647 C CA . ARG A 1 88 ? -0.205 -19.656 10.211 1 98.25 88 ARG A CA 1
ATOM 648 C C . ARG A 1 88 ? -1.525 -18.906 10.328 1 98.25 88 ARG A C 1
ATOM 650 O O . ARG A 1 88 ? -1.732 -18.141 11.273 1 98.25 88 ARG A O 1
ATOM 657 N N . THR A 1 89 ? -2.395 -19.125 9.43 1 97 89 THR A N 1
ATOM 658 C CA . THR A 1 89 ? -3.727 -18.531 9.438 1 97 89 THR A CA 1
ATOM 659 C C . THR A 1 89 ? -4.797 -19.609 9.602 1 97 89 THR A C 1
ATOM 661 O O . THR A 1 89 ? -4.484 -20.781 9.836 1 97 89 THR A O 1
ATOM 664 N N . ARG A 1 90 ? -6.035 -19.141 9.484 1 96.62 90 ARG A N 1
ATOM 665 C CA . ARG A 1 90 ? -7.141 -20.078 9.586 1 96.62 90 ARG A CA 1
ATOM 666 C C . ARG A 1 90 ? -7.109 -21.094 8.445 1 96.62 90 ARG A C 1
ATOM 668 O O . ARG A 1 90 ? -7.555 -22.219 8.594 1 96.62 90 ARG A O 1
ATOM 675 N N . SER A 1 91 ? -6.523 -20.656 7.32 1 94.94 91 SER A N 1
ATOM 676 C CA . SER A 1 91 ? -6.531 -21.531 6.148 1 94.94 91 SER A CA 1
ATOM 677 C C . SER A 1 91 ? -5.18 -22.203 5.957 1 94.94 91 SER A C 1
ATOM 679 O O . SER A 1 91 ? -4.871 -22.703 4.867 1 94.94 91 SER A O 1
ATOM 681 N N . GLY A 1 92 ? -4.305 -22.156 7.023 1 97 92 GLY A N 1
ATOM 682 C CA . GLY A 1 92 ? -3.023 -22.844 6.969 1 97 92 GLY A CA 1
ATOM 683 C C . GLY A 1 92 ? -1.839 -21.906 6.93 1 97 92 GLY A C 1
ATOM 684 O O . GLY A 1 92 ? -1.923 -20.781 7.418 1 97 92 GLY A O 1
ATOM 685 N N . TRP A 1 93 ? -0.696 -22.484 6.43 1 98.25 93 TRP A N 1
ATOM 686 C CA . TRP A 1 93 ? 0.533 -21.703 6.379 1 98.25 93 TRP A CA 1
ATOM 687 C C . TRP A 1 93 ? 0.578 -20.844 5.117 1 98.25 93 TRP A C 1
ATOM 689 O O . TRP A 1 93 ? 0.29 -21.328 4.02 1 98.25 93 TRP A O 1
ATOM 699 N N . HIS A 1 94 ? 0.956 -19.594 5.281 1 98.44 94 HIS A N 1
ATOM 700 C CA . HIS A 1 94 ? 1.063 -18.672 4.16 1 98.44 94 HIS A CA 1
ATOM 701 C C . HIS A 1 94 ? 2.385 -17.906 4.203 1 98.44 94 HIS A C 1
ATOM 703 O O . HIS A 1 94 ? 2.863 -17.547 5.277 1 98.44 94 HIS A O 1
ATOM 709 N N . GLY A 1 95 ? 2.982 -17.75 3.029 1 98.5 95 GLY A N 1
ATOM 710 C CA . GLY A 1 95 ? 4.074 -16.812 2.807 1 98.5 95 GLY A CA 1
ATOM 711 C C . GLY A 1 95 ? 3.637 -15.547 2.086 1 98.5 95 GLY A C 1
ATOM 712 O O . GLY A 1 95 ? 2.686 -15.57 1.304 1 98.5 95 GLY A O 1
ATOM 713 N N . TYR A 1 96 ? 4.367 -14.461 2.35 1 98.69 96 TYR A N 1
ATOM 714 C CA . TYR A 1 96 ? 4.035 -13.164 1.769 1 98.69 96 TYR A CA 1
ATOM 715 C C . TYR A 1 96 ? 5.277 -12.477 1.222 1 98.69 96 TYR A C 1
ATOM 717 O O . TYR A 1 96 ? 6.336 -12.492 1.859 1 98.69 96 TYR A O 1
ATOM 725 N N . PHE A 1 97 ? 5.168 -11.883 0.124 1 98.69 97 PHE A N 1
ATOM 726 C CA . PHE A 1 97 ? 6.215 -11.008 -0.396 1 98.69 97 PHE A CA 1
ATOM 727 C C . PHE A 1 97 ? 5.621 -9.922 -1.281 1 98.69 97 PHE A C 1
ATOM 729 O O . PHE A 1 97 ? 4.441 -9.984 -1.644 1 98.69 97 PHE A O 1
ATOM 736 N N . TYR A 1 98 ? 6.395 -8.906 -1.567 1 98.56 98 TYR A N 1
ATOM 737 C CA . TYR A 1 98 ? 5.926 -7.781 -2.365 1 98.56 98 TYR A CA 1
ATOM 738 C C . TYR A 1 98 ? 6.688 -7.691 -3.684 1 98.56 98 TYR A C 1
ATOM 740 O O . TYR A 1 98 ? 7.902 -7.879 -3.717 1 98.56 98 TYR A O 1
ATOM 748 N N . VAL A 1 99 ? 5.938 -7.379 -4.707 1 98.69 99 VAL A N 1
ATOM 749 C CA . VAL A 1 99 ? 6.508 -7.199 -6.039 1 98.69 99 VAL A CA 1
ATOM 750 C C . VAL A 1 99 ? 6.324 -5.75 -6.488 1 98.69 99 VAL A C 1
ATOM 752 O O . VAL A 1 99 ? 5.215 -5.215 -6.438 1 98.69 99 VAL A O 1
ATOM 755 N N . ASP A 1 100 ? 7.383 -5.141 -6.832 1 97.5 100 ASP A N 1
ATOM 756 C CA . ASP A 1 100 ? 7.355 -3.826 -7.469 1 97.5 100 ASP A CA 1
ATOM 757 C C . ASP A 1 100 ? 6.938 -3.936 -8.938 1 97.5 100 ASP A C 1
ATOM 759 O O . ASP A 1 100 ? 7.688 -4.457 -9.766 1 97.5 100 ASP A O 1
ATOM 763 N N . VAL A 1 101 ? 5.781 -3.318 -9.258 1 97.62 101 VAL A N 1
ATOM 764 C CA . VAL A 1 101 ? 5.27 -3.461 -10.617 1 97.62 101 VAL A CA 1
ATOM 765 C C . VAL A 1 101 ? 5.488 -2.162 -11.391 1 97.62 101 VAL A C 1
ATOM 767 O O . VAL A 1 101 ? 4.871 -1.944 -12.438 1 97.62 101 VAL A O 1
ATOM 770 N N . GLY A 1 102 ? 6.234 -1.252 -10.805 1 93.69 102 GLY A N 1
ATOM 771 C CA . GLY A 1 102 ? 6.559 0 -11.469 1 93.69 102 GLY A CA 1
ATOM 772 C C . GLY A 1 102 ? 5.672 1.152 -11.039 1 93.69 102 GLY A C 1
ATOM 773 O O . GLY A 1 102 ? 4.633 0.94 -10.406 1 93.69 102 GLY A O 1
ATOM 774 N N . HIS A 1 103 ? 6.191 2.406 -11.211 1 91.69 103 HIS A N 1
ATOM 775 C CA . HIS A 1 103 ? 5.465 3.65 -10.977 1 91.69 103 HIS A CA 1
ATOM 776 C C . HIS A 1 103 ? 5.137 3.834 -9.5 1 91.69 103 HIS A C 1
ATOM 778 O O . HIS A 1 103 ? 4.066 4.344 -9.156 1 91.69 103 HIS A O 1
ATOM 784 N N . GLY A 1 104 ? 5.945 3.232 -8.688 1 91.5 104 GLY A N 1
ATOM 785 C CA . GLY A 1 104 ? 5.75 3.436 -7.262 1 91.5 104 GLY A CA 1
ATOM 786 C C . GLY A 1 104 ? 4.707 2.514 -6.664 1 91.5 104 GLY A C 1
ATOM 787 O O . GLY A 1 104 ? 4.25 2.727 -5.539 1 91.5 104 GLY A O 1
ATOM 788 N N . VAL A 1 105 ? 4.359 1.508 -7.438 1 95.69 105 VAL A N 1
ATOM 789 C CA . VAL A 1 105 ? 3.332 0.591 -6.957 1 95.69 105 VAL A CA 1
ATOM 790 C C . VAL A 1 105 ? 3.947 -0.777 -6.676 1 95.69 105 VAL A C 1
ATOM 792 O O . VAL A 1 105 ? 4.664 -1.327 -7.52 1 95.69 105 VAL A O 1
ATOM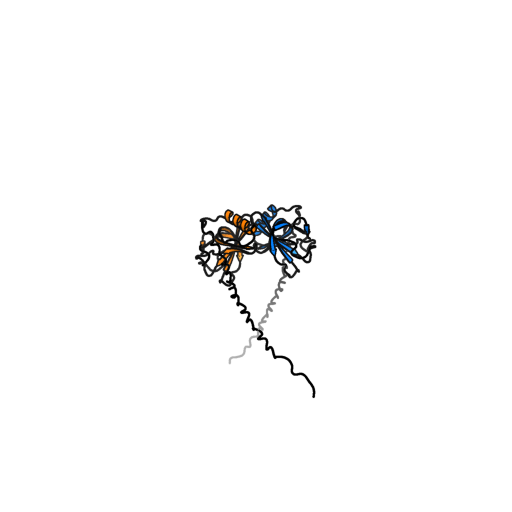 795 N N . SER A 1 106 ? 3.748 -1.214 -5.457 1 97.19 106 SER A N 1
ATOM 796 C CA . SER A 1 106 ? 4.047 -2.602 -5.125 1 97.19 106 SER A CA 1
ATOM 797 C C . SER A 1 106 ? 2.797 -3.342 -4.66 1 97.19 106 SER A C 1
ATOM 799 O O . SER A 1 106 ? 1.841 -2.721 -4.191 1 97.19 106 SER A O 1
ATOM 801 N N . ILE A 1 107 ? 2.832 -4.656 -4.824 1 98.38 107 ILE A N 1
ATOM 802 C CA . ILE A 1 107 ? 1.656 -5.453 -4.488 1 98.38 107 ILE A CA 1
ATOM 803 C C . ILE A 1 107 ? 2.078 -6.684 -3.691 1 98.38 107 ILE A C 1
ATOM 805 O O . ILE A 1 107 ? 3.096 -7.312 -3.996 1 98.38 107 ILE A O 1
ATOM 809 N N . ARG A 1 108 ? 1.253 -6.977 -2.662 1 98.56 108 ARG A N 1
ATOM 810 C CA . ARG A 1 108 ? 1.48 -8.164 -1.846 1 98.56 108 ARG A CA 1
ATOM 811 C C . ARG A 1 108 ? 1.08 -9.43 -2.596 1 98.56 108 ARG A C 1
ATOM 813 O O . ARG A 1 108 ? -0.011 -9.5 -3.166 1 98.56 108 ARG A O 1
ATOM 820 N N . ILE A 1 109 ? 1.925 -10.359 -2.604 1 98.88 109 ILE A N 1
ATOM 821 C CA . ILE A 1 109 ? 1.643 -11.703 -3.107 1 98.88 109 ILE A CA 1
ATOM 822 C C . ILE A 1 109 ? 1.415 -12.656 -1.938 1 98.88 109 ILE A C 1
ATOM 824 O O . ILE A 1 109 ? 2.227 -12.719 -1.012 1 98.88 109 ILE A O 1
ATOM 828 N N . VAL A 1 110 ? 0.337 -13.336 -1.981 1 98.5 110 VAL A N 1
ATOM 829 C CA . VAL A 1 110 ? -0.015 -14.312 -0.96 1 98.5 110 VAL A CA 1
ATOM 830 C C . VAL A 1 110 ? 0.233 -15.727 -1.49 1 98.5 110 VAL A C 1
ATOM 832 O O . VAL A 1 110 ? -0.332 -16.125 -2.514 1 98.5 110 VAL A O 1
ATOM 835 N N . SER A 1 111 ? 1.008 -16.438 -0.827 1 98.25 111 SER A N 1
ATOM 836 C CA . SER A 1 111 ? 1.321 -17.812 -1.223 1 98.25 111 SER A CA 1
ATOM 837 C C . SER A 1 111 ? 0.796 -18.812 -0.202 1 98.25 111 SER A C 1
ATOM 839 O O . SER A 1 111 ? 1.192 -18.781 0.965 1 98.25 111 SER A O 1
ATOM 841 N N . ASP A 1 112 ? -0.085 -19.656 -0.625 1 97.69 112 ASP A N 1
ATOM 842 C CA . ASP A 1 112 ? -0.531 -20.781 0.19 1 97.69 112 ASP A CA 1
ATOM 843 C C . ASP A 1 112 ? 0.515 -21.891 0.209 1 97.69 112 ASP A C 1
ATOM 845 O O . ASP A 1 112 ? 0.632 -22.656 -0.75 1 97.69 112 ASP A O 1
ATOM 849 N N . LEU A 1 113 ? 1.171 -21.984 1.326 1 97.75 113 LEU A N 1
ATOM 850 C CA . LEU A 1 113 ? 2.328 -22.859 1.402 1 97.75 113 LEU A CA 1
ATOM 851 C C . LEU A 1 113 ? 1.894 -24.312 1.541 1 97.75 113 LEU A C 1
ATOM 853 O O . LEU A 1 113 ? 2.676 -25.234 1.271 1 97.75 113 LEU A O 1
ATOM 857 N N . ASP A 1 114 ? 0.662 -24.516 1.94 1 96.69 114 ASP A N 1
ATOM 858 C CA . ASP A 1 114 ? 0.135 -25.859 2.09 1 96.69 114 ASP A CA 1
ATOM 859 C C . ASP A 1 114 ? -0.32 -26.438 0.746 1 96.69 114 ASP A C 1
ATOM 861 O O . ASP A 1 114 ? -0.453 -27.641 0.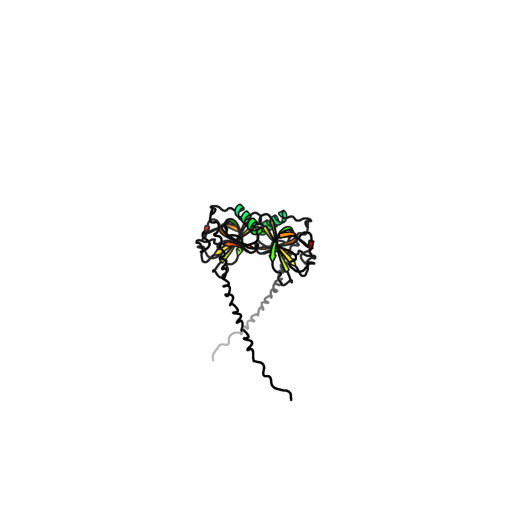59 1 96.69 114 ASP A O 1
ATOM 865 N N . ARG A 1 115 ? -0.524 -25.531 -0.191 1 95.38 115 ARG A N 1
ATOM 866 C CA . ARG A 1 115 ? -1.153 -25.969 -1.432 1 95.38 115 ARG A CA 1
ATOM 867 C C . ARG A 1 115 ? -0.233 -25.75 -2.625 1 95.38 115 ARG A C 1
ATOM 869 O O . ARG A 1 115 ? -0.614 -26 -3.77 1 95.38 115 ARG A O 1
ATOM 876 N N . MET A 1 116 ? 0.935 -25.266 -2.375 1 95.62 116 MET A N 1
ATOM 877 C CA . MET A 1 116 ? 1.9 -25 -3.439 1 95.62 116 MET A CA 1
ATOM 878 C C . MET A 1 116 ? 2.996 -26.062 -3.453 1 95.62 116 MET A C 1
ATOM 880 O O . MET A 1 116 ? 3.494 -26.453 -2.398 1 95.62 116 MET A O 1
ATOM 884 N N . THR A 1 117 ? 3.275 -26.5 -4.676 1 96.31 117 THR A N 1
ATOM 885 C CA . THR A 1 117 ? 4.488 -27.297 -4.816 1 96.31 117 THR A CA 1
ATOM 886 C C . THR A 1 117 ? 5.719 -26.406 -4.902 1 96.31 117 THR A C 1
ATOM 888 O O . THR A 1 117 ? 5.98 -25.797 -5.941 1 96.31 117 THR A O 1
ATOM 891 N N . ALA A 1 118 ? 6.434 -26.328 -3.793 1 97 118 ALA A N 1
ATOM 892 C CA . ALA A 1 118 ? 7.605 -25.469 -3.643 1 97 118 ALA A CA 1
ATOM 893 C C . ALA A 1 118 ? 8.484 -25.938 -2.486 1 97 118 ALA A C 1
ATOM 895 O O . ALA A 1 118 ? 8.031 -26.672 -1.611 1 97 118 ALA A O 1
ATOM 896 N N . PRO A 1 119 ? 9.766 -25.516 -2.535 1 97.31 119 PRO A N 1
ATOM 897 C CA . PRO A 1 119 ? 10.594 -25.812 -1.361 1 97.31 119 PRO A CA 1
ATOM 898 C C . PRO A 1 119 ? 10.086 -25.125 -0.097 1 97.31 119 PRO A C 1
ATOM 900 O O . PRO A 1 119 ? 9.086 -24.406 -0.141 1 97.31 119 PRO A O 1
ATOM 903 N N . SER A 1 120 ? 10.844 -25.281 1.003 1 97.31 120 SER A N 1
ATOM 904 C CA . SER A 1 120 ? 10.492 -24.625 2.248 1 97.31 120 SER A CA 1
ATOM 905 C C . SER A 1 120 ? 10.609 -23.109 2.117 1 97.31 120 SER A C 1
ATOM 907 O O . SER A 1 120 ? 11.523 -22.609 1.451 1 97.31 120 SER A O 1
ATOM 909 N N . TRP A 1 121 ? 9.875 -22.359 2.861 1 98.12 121 TRP A N 1
ATOM 910 C CA . TRP A 1 121 ? 9.82 -20.906 2.844 1 98.12 121 TRP A CA 1
ATOM 911 C C . TRP A 1 121 ? 11 -20.312 3.605 1 98.12 121 TRP A C 1
ATOM 913 O O . TRP A 1 121 ? 11.398 -20.828 4.648 1 98.12 121 TRP A O 1
ATOM 923 N N . PRO A 1 122 ? 11.5 -19.312 3.174 1 98.31 122 PRO A N 1
ATOM 924 C CA . PRO A 1 122 ? 11.156 -18.594 1.939 1 98.31 122 PRO A CA 1
ATOM 925 C C . PRO A 1 122 ? 11.922 -19.125 0.725 1 98.31 122 PRO A C 1
ATOM 927 O O . PRO A 1 122 ? 13.148 -19.203 0.749 1 98.31 122 PRO A O 1
ATOM 930 N N . TRP A 1 123 ? 11.227 -19.391 -0.323 1 98.5 123 TRP A N 1
ATOM 931 C CA . TRP A 1 123 ? 11.844 -19.797 -1.585 1 98.5 123 TRP A CA 1
ATOM 932 C C . TRP A 1 123 ? 11.977 -18.609 -2.529 1 98.5 123 TRP A C 1
ATOM 934 O O . TRP A 1 123 ? 12.25 -18.781 -3.719 1 98.5 123 TRP A O 1
ATOM 944 N N . VAL A 1 124 ? 11.75 -17.438 -2.104 1 98.69 124 VAL A N 1
ATOM 945 C CA . VAL A 1 124 ? 11.852 -16.141 -2.773 1 98.69 124 VAL A CA 1
ATOM 946 C C . VAL A 1 124 ? 12.633 -15.164 -1.898 1 98.69 124 VAL A C 1
ATOM 948 O O . VAL A 1 124 ? 12.602 -15.258 -0.669 1 98.69 124 VAL A O 1
ATOM 951 N N . ALA A 1 125 ? 13.359 -14.227 -2.551 1 97.94 125 ALA A N 1
ATOM 952 C CA . ALA A 1 125 ? 14.172 -13.266 -1.812 1 97.94 125 ALA A CA 1
ATOM 953 C C . ALA A 1 125 ? 14.07 -11.875 -2.426 1 97.94 125 ALA A C 1
ATOM 955 O O . ALA A 1 125 ? 13.758 -11.727 -3.609 1 97.94 125 ALA A O 1
ATOM 956 N N . LYS A 1 126 ? 14.312 -10.898 -1.541 1 96.69 126 LYS A N 1
ATOM 957 C CA . LYS A 1 126 ? 14.422 -9.539 -2.062 1 96.69 126 LYS A CA 1
ATOM 958 C C . LYS A 1 126 ? 15.422 -9.477 -3.219 1 96.69 126 LYS A C 1
ATOM 960 O O . LYS A 1 126 ? 16.516 -10.047 -3.137 1 96.69 126 LYS A O 1
ATOM 965 N N . GLY A 1 127 ? 15.062 -8.797 -4.262 1 97.25 127 GLY A N 1
ATOM 966 C CA . GLY A 1 127 ? 15.922 -8.656 -5.43 1 97.25 127 GLY A CA 1
ATOM 967 C C . GLY A 1 127 ? 15.586 -9.641 -6.535 1 97.25 127 GLY A C 1
ATOM 968 O O . GLY A 1 127 ? 16 -9.453 -7.684 1 97.25 127 GLY A O 1
ATOM 969 N N . ASP A 1 128 ? 14.859 -10.758 -6.254 1 98.56 128 ASP A N 1
ATOM 970 C CA . ASP A 1 128 ? 14.461 -11.734 -7.258 1 98.56 128 ASP A CA 1
ATOM 971 C C . ASP A 1 128 ? 13.484 -11.117 -8.266 1 98.56 128 ASP A C 1
ATOM 973 O O . ASP A 1 128 ? 12.797 -10.148 -7.953 1 98.56 128 ASP A O 1
ATOM 977 N N . GLN A 1 129 ? 13.5 -11.672 -9.5 1 98.75 129 GLN A N 1
ATOM 978 C CA . GLN A 1 129 ? 12.445 -11.375 -10.469 1 98.75 129 GLN A CA 1
ATOM 979 C C . GLN A 1 129 ? 11.273 -12.344 -10.32 1 98.75 129 GLN A C 1
ATOM 981 O O . GLN A 1 129 ? 11.477 -13.562 -10.242 1 98.75 129 GLN A O 1
ATOM 986 N N . ALA A 1 130 ? 10.086 -11.766 -10.266 1 98.81 130 ALA A N 1
ATOM 987 C CA . ALA A 1 130 ? 8.906 -12.602 -10.086 1 98.81 130 ALA A CA 1
ATOM 988 C C . ALA A 1 130 ? 7.883 -12.359 -11.195 1 98.81 130 ALA A C 1
ATOM 990 O O . ALA A 1 130 ? 7.742 -11.242 -11.688 1 98.81 130 ALA A O 1
ATOM 991 N N . ASP A 1 131 ? 7.195 -13.391 -11.594 1 98.75 131 ASP A N 1
ATOM 992 C CA . ASP A 1 131 ? 6.051 -13.453 -12.492 1 98.75 131 ASP A CA 1
ATOM 993 C C . ASP A 1 131 ? 4.887 -14.211 -11.859 1 98.75 131 ASP A C 1
ATOM 995 O O . ASP A 1 131 ? 5.008 -15.391 -11.547 1 98.75 131 ASP A O 1
ATOM 999 N N . VAL A 1 132 ? 3.715 -13.484 -11.648 1 98.81 132 VAL A N 1
ATOM 1000 C CA . VAL A 1 132 ? 2.691 -14.031 -10.766 1 98.81 132 VAL A CA 1
ATOM 1001 C C . VAL A 1 132 ? 1.33 -13.984 -11.453 1 98.81 132 VAL A C 1
ATOM 1003 O O . VAL A 1 132 ? 0.899 -12.93 -11.922 1 98.81 132 VAL A O 1
ATOM 1006 N N . LEU A 1 133 ? 0.675 -15.055 -11.539 1 98.44 133 LEU A N 1
ATOM 1007 C CA . LEU A 1 133 ? -0.715 -15.172 -11.969 1 98.44 133 LEU A CA 1
ATOM 1008 C C . LEU A 1 133 ? -1.613 -15.555 -10.797 1 98.44 133 LEU A C 1
ATOM 1010 O O . LEU A 1 133 ? -1.323 -16.5 -10.07 1 98.44 133 LEU A O 1
ATOM 1014 N N . GLY A 1 134 ? -2.648 -14.766 -10.609 1 98.12 134 GLY A N 1
ATOM 1015 C CA . GLY A 1 134 ? -3.562 -15.07 -9.523 1 98.12 134 GLY A CA 1
ATOM 1016 C C . GLY A 1 134 ? -4.766 -14.148 -9.477 1 98.12 134 GLY A C 1
ATOM 1017 O O . GLY A 1 134 ? -5.145 -13.562 -10.492 1 98.12 134 GLY A O 1
ATOM 1018 N N . ARG A 1 135 ? -5.383 -14.117 -8.305 1 97.31 135 ARG A N 1
ATOM 1019 C CA . ARG A 1 135 ? -6.574 -13.305 -8.078 1 97.31 135 ARG A CA 1
ATOM 1020 C C . ARG A 1 135 ? -6.223 -12.008 -7.359 1 97.31 135 ARG A C 1
ATOM 1022 O O . ARG A 1 135 ? -5.715 -12.039 -6.234 1 97.31 135 ARG A O 1
ATOM 1029 N N . TYR A 1 136 ? -6.523 -10.922 -8.016 1 97.44 136 TYR A N 1
ATOM 1030 C CA . TYR A 1 136 ? -6.41 -9.633 -7.344 1 97.44 136 TYR A CA 1
ATOM 1031 C C . TYR A 1 136 ? -7.625 -9.367 -6.461 1 97.44 136 TYR A C 1
ATOM 1033 O O . TYR A 1 136 ? -8.758 -9.336 -6.949 1 97.44 136 TYR A O 1
ATOM 1041 N N . TYR A 1 137 ? -7.359 -9.156 -5.141 1 96.38 137 TYR A N 1
ATOM 1042 C CA . TYR A 1 137 ? -8.406 -8.742 -4.215 1 96.38 137 TYR A CA 1
ATOM 1043 C C . TYR A 1 137 ? -8.133 -7.352 -3.66 1 96.38 137 TYR A C 1
ATOM 1045 O O . TYR A 1 137 ? -6.977 -6.977 -3.451 1 96.38 137 TYR A O 1
ATOM 1053 N N . TYR A 1 138 ? -9.117 -6.613 -3.453 1 96 138 TYR A N 1
ATOM 1054 C CA . TYR A 1 138 ? -9.047 -5.266 -2.895 1 96 138 TYR A CA 1
ATOM 1055 C C . TYR A 1 138 ? -10.102 -5.07 -1.812 1 96 138 TYR A C 1
ATOM 1057 O O . TYR A 1 138 ? -11.289 -4.93 -2.111 1 96 138 TYR A O 1
ATOM 1065 N N . ASP A 1 139 ? -9.648 -4.977 -0.537 1 93.38 139 ASP A N 1
ATOM 1066 C CA . ASP A 1 139 ? -10.539 -4.652 0.572 1 93.38 139 ASP A CA 1
ATOM 1067 C C . ASP A 1 139 ? -10.414 -3.18 0.962 1 93.38 139 ASP A C 1
ATOM 1069 O O . ASP A 1 139 ? -11.406 -2.545 1.334 1 93.38 139 ASP A O 1
ATOM 1073 N N . SER A 1 140 ? -9.242 -2.664 0.987 1 92.25 140 SER A N 1
ATOM 1074 C CA . SER A 1 140 ? -8.859 -1.28 1.247 1 92.25 140 SER A CA 1
ATOM 1075 C C . SER A 1 140 ? -7.473 -0.975 0.691 1 92.25 140 SER A C 1
ATOM 1077 O O . SER A 1 140 ? -6.766 -1.878 0.24 1 92.25 140 SER A O 1
ATOM 1079 N N . PRO A 1 141 ? -7.059 0.246 0.704 1 91.69 141 PRO A N 1
ATOM 1080 C CA . PRO A 1 141 ? -5.707 0.534 0.218 1 91.69 141 PRO A CA 1
ATOM 1081 C C . PRO A 1 141 ? -4.629 -0.23 0.985 1 91.69 141 PRO A C 1
ATOM 1083 O O . PRO A 1 141 ? -3.594 -0.58 0.415 1 91.69 141 PRO A O 1
ATOM 1086 N N . ARG A 1 142 ? -4.949 -0.51 2.234 1 89.62 142 ARG A N 1
ATOM 1087 C CA . ARG A 1 142 ? -3.957 -1.198 3.055 1 89.62 142 ARG A CA 1
ATOM 1088 C C . ARG A 1 142 ? -4.145 -2.711 2.986 1 89.62 142 ARG A C 1
ATOM 1090 O O . ARG A 1 142 ? -3.287 -3.469 3.441 1 89.62 142 ARG A O 1
ATOM 1097 N N . SER A 1 143 ? -5.312 -3.094 2.486 1 93.12 143 SER A N 1
ATOM 1098 C CA . SER A 1 143 ? -5.66 -4.512 2.443 1 93.12 143 SER A CA 1
ATOM 1099 C C . SER A 1 143 ? -5.996 -4.957 1.023 1 93.12 143 SER A C 1
ATOM 1101 O O . SER A 1 143 ? -7.168 -5.039 0.654 1 93.12 143 SER A O 1
ATOM 1103 N N . GLN A 1 144 ? -5.039 -5.125 0.284 1 95.62 144 GLN A N 1
ATOM 1104 C CA . GLN A 1 144 ? -5.121 -5.617 -1.088 1 95.62 144 GLN A CA 1
ATOM 1105 C C . GLN A 1 144 ? -3.943 -6.527 -1.418 1 95.62 144 GLN A C 1
ATOM 1107 O O . GLN A 1 144 ? -2.91 -6.484 -0.748 1 95.62 144 GLN A O 1
ATOM 1112 N N . GLY A 1 145 ? -4.094 -7.355 -2.504 1 98 145 GLY A N 1
ATOM 1113 C CA . GLY A 1 145 ? -3.061 -8.305 -2.883 1 98 145 GLY A CA 1
ATOM 1114 C C . GLY A 1 145 ? -3.484 -9.227 -4.008 1 98 145 GLY A C 1
ATOM 1115 O O . GLY A 1 145 ? -4.547 -9.047 -4.602 1 98 145 GLY A O 1
ATOM 1116 N N . ILE A 1 146 ? -2.578 -10.141 -4.34 1 98.5 146 ILE A N 1
ATOM 1117 C CA . ILE A 1 146 ? -2.857 -11.227 -5.273 1 98.5 146 ILE A CA 1
ATOM 1118 C C . ILE A 1 146 ? -2.711 -12.57 -4.559 1 98.5 146 ILE A C 1
ATOM 1120 O O . ILE A 1 146 ? -1.623 -12.914 -4.09 1 98.5 146 ILE A O 1
ATOM 1124 N N . ASP A 1 147 ? -3.816 -13.219 -4.477 1 97.75 147 ASP A N 1
ATOM 1125 C CA . ASP A 1 147 ? -3.828 -14.57 -3.916 1 97.75 147 ASP A CA 1
ATOM 1126 C C . ASP A 1 147 ? -4.215 -15.602 -4.973 1 97.75 147 ASP A C 1
ATOM 1128 O O . ASP A 1 147 ? -4.172 -15.312 -6.172 1 97.75 147 ASP A O 1
ATOM 1132 N N . TRP A 1 148 ? -4.457 -16.891 -4.531 1 97.12 148 TRP A N 1
ATOM 1133 C CA . TRP A 1 148 ? -4.672 -17.984 -5.465 1 97.12 148 TRP A CA 1
ATOM 1134 C C . TRP A 1 148 ? -3.518 -18.094 -6.453 1 97.12 148 TRP A C 1
ATOM 1136 O O . TRP A 1 148 ? -3.734 -18.203 -7.664 1 97.12 148 TRP A O 1
ATOM 1146 N N . THR A 1 149 ? -2.389 -18.062 -5.934 1 98.12 149 THR A N 1
ATOM 1147 C CA . THR A 1 149 ? -1.17 -18.109 -6.734 1 98.12 149 THR A CA 1
ATOM 1148 C C . THR A 1 149 ? -0.627 -19.531 -6.812 1 98.12 149 THR A C 1
ATOM 1150 O O . THR A 1 149 ? 0.585 -19.734 -6.906 1 98.12 149 THR A O 1
ATOM 1153 N N . HIS A 1 150 ? -1.479 -20.484 -6.641 1 96 150 HIS A N 1
ATOM 1154 C CA . HIS A 1 150 ? -1.136 -21.891 -6.66 1 96 150 HIS A CA 1
ATOM 1155 C C . HIS A 1 150 ? -2.033 -22.672 -7.625 1 96 150 HIS A C 1
ATOM 1157 O O . HIS A 1 150 ? -2.977 -22.109 -8.188 1 96 150 HIS A O 1
ATOM 1163 N N . HIS A 1 151 ? -1.606 -23.906 -7.75 1 92.44 151 HIS A N 1
ATOM 1164 C CA . HIS A 1 151 ? -2.449 -24.766 -8.578 1 92.44 151 HIS A CA 1
ATOM 1165 C C . HIS A 1 151 ? -3.795 -25.031 -7.906 1 92.44 151 HIS A C 1
ATOM 1167 O O . HIS A 1 151 ? -3.908 -24.953 -6.68 1 92.44 151 HIS A O 1
ATOM 1173 N N . GLY A 1 152 ? -4.793 -25.156 -8.703 1 87 152 GLY A N 1
ATOM 1174 C CA . GLY A 1 152 ? -6.121 -25.484 -8.203 1 87 152 GLY A CA 1
ATOM 1175 C C . GLY A 1 152 ? -7.07 -24.297 -8.219 1 87 152 GLY A C 1
ATOM 1176 O O . GLY A 1 152 ? -6.668 -23.172 -8.531 1 87 152 GLY A O 1
ATOM 1177 N N . THR A 1 153 ? -8.344 -24.672 -7.965 1 86.12 153 THR A N 1
ATOM 1178 C CA . THR A 1 153 ? -9.422 -23.688 -7.969 1 86.12 153 THR A CA 1
ATOM 1179 C C . THR A 1 153 ? -10.25 -23.797 -6.691 1 86.12 153 THR A C 1
ATOM 1181 O O . THR A 1 153 ? -10.047 -24.703 -5.883 1 86.12 153 THR A O 1
ATOM 1184 N N . GLY A 1 154 ? -10.945 -22.781 -6.406 1 85.94 154 GLY A N 1
ATOM 1185 C CA . GLY A 1 154 ? -11.898 -22.797 -5.305 1 85.94 154 GLY A CA 1
ATOM 1186 C C . GLY A 1 154 ? -13.344 -22.844 -5.77 1 85.94 154 GLY A C 1
ATOM 1187 O O . GLY A 1 154 ? -13.617 -22.781 -6.969 1 85.94 154 GLY A O 1
ATOM 1188 N N . ARG A 1 155 ? -14.148 -23.047 -4.805 1 88.38 155 ARG A N 1
ATOM 1189 C CA . ARG A 1 155 ? -15.578 -23.094 -5.105 1 88.38 155 ARG A CA 1
ATOM 1190 C C . ARG A 1 155 ? -16.016 -21.859 -5.887 1 88.38 155 ARG A C 1
ATOM 1192 O O . ARG A 1 155 ? -16.781 -21.953 -6.84 1 88.38 155 ARG A O 1
ATOM 1199 N N . ASN A 1 156 ? -15.398 -20.672 -5.531 1 87.75 156 ASN A N 1
ATOM 1200 C CA . ASN A 1 156 ? -15.844 -19.438 -6.152 1 87.75 156 ASN A CA 1
ATOM 1201 C C . ASN A 1 156 ? -14.727 -18.781 -6.973 1 87.75 156 ASN A C 1
ATOM 1203 O O . ASN A 1 156 ? -14.781 -17.594 -7.277 1 87.75 156 ASN A O 1
ATOM 1207 N N . TRP A 1 157 ? -13.711 -19.547 -7.16 1 92.38 157 TRP A N 1
ATOM 1208 C CA . TRP A 1 157 ? -12.625 -19.047 -8 1 92.38 157 TRP A CA 1
ATOM 1209 C C . TRP A 1 157 ? -12.141 -20.125 -8.961 1 92.38 157 TRP A C 1
ATOM 1211 O O . TRP A 1 157 ? -11.57 -21.141 -8.531 1 92.38 157 TRP A O 1
ATOM 1221 N N . PRO A 1 158 ? -12.156 -19.844 -10.258 1 89.94 158 PRO A N 1
ATOM 1222 C CA . PRO A 1 158 ? -11.969 -20.938 -11.211 1 89.94 158 PRO A CA 1
ATOM 1223 C C . PRO A 1 158 ? -10.586 -20.938 -11.859 1 89.94 158 PRO A C 1
ATOM 1225 O O . PRO A 1 158 ? -10.273 -21.812 -12.664 1 89.94 158 PRO A O 1
ATOM 1228 N N . VAL A 1 159 ? -9.797 -20.016 -11.578 1 92.31 159 VAL A N 1
ATOM 1229 C CA . VAL A 1 159 ? -8.547 -19.875 -12.312 1 92.31 159 VAL A CA 1
ATOM 1230 C C . VAL A 1 159 ? -7.371 -20.297 -11.438 1 92.31 159 VAL A C 1
ATOM 1232 O O . VAL A 1 159 ? -7.207 -19.797 -10.32 1 92.31 159 VAL A O 1
ATOM 1235 N N . GLU A 1 160 ? -6.598 -21.172 -11.977 1 94.06 160 GLU A N 1
ATOM 1236 C CA . GLU A 1 160 ? -5.359 -21.547 -11.297 1 94.06 160 GLU A CA 1
ATOM 1237 C C . GLU A 1 160 ? -4.297 -20.469 -11.453 1 94.06 160 GLU A C 1
ATOM 1239 O O . GLU A 1 160 ? -4.281 -19.75 -12.445 1 94.06 160 GLU A O 1
ATOM 1244 N N . GLY A 1 161 ? -3.42 -20.438 -10.453 1 97.06 161 GLY A N 1
ATOM 1245 C CA . GLY A 1 161 ? -2.332 -19.469 -10.516 1 97.06 161 GLY A CA 1
ATOM 1246 C C . GLY A 1 161 ? -0.964 -20.109 -10.344 1 97.06 161 GLY A C 1
ATOM 1247 O O . GLY A 1 161 ? -0.842 -21.344 -10.305 1 97.06 161 GLY A O 1
ATOM 1248 N N . TYR A 1 162 ? 0.065 -19.234 -10.383 1 97.81 162 TYR A N 1
ATOM 1249 C CA . TYR A 1 162 ? 1.441 -19.672 -10.164 1 97.81 162 TYR A CA 1
ATOM 1250 C C . TYR A 1 162 ? 2.34 -18.484 -9.844 1 97.81 162 TYR A C 1
ATOM 1252 O O . TYR A 1 162 ? 1.939 -17.328 -10.016 1 97.81 162 TYR A O 1
ATOM 1260 N N . VAL A 1 163 ? 3.479 -18.859 -9.391 1 98.62 163 VAL A N 1
ATOM 1261 C CA . VAL A 1 163 ? 4.559 -17.891 -9.211 1 98.62 163 VAL A CA 1
ATOM 1262 C C . VAL A 1 163 ? 5.82 -18.391 -9.906 1 98.62 163 VAL A C 1
ATOM 1264 O O . VAL A 1 163 ? 6.23 -19.547 -9.703 1 98.62 163 VAL A O 1
ATOM 1267 N N . ILE A 1 164 ? 6.414 -17.594 -10.75 1 98.62 164 ILE A N 1
ATOM 1268 C CA . ILE A 1 164 ? 7.738 -17.844 -11.305 1 98.62 164 ILE A CA 1
ATOM 1269 C C . ILE A 1 164 ? 8.758 -16.922 -10.641 1 98.62 164 ILE A C 1
ATOM 1271 O O . ILE A 1 164 ? 8.57 -15.703 -10.602 1 98.62 164 ILE A O 1
ATOM 1275 N N . VAL A 1 165 ? 9.789 -17.531 -10.094 1 98.75 165 VAL A N 1
ATOM 1276 C CA . VAL A 1 165 ? 10.883 -16.797 -9.484 1 98.75 165 VAL A CA 1
ATOM 1277 C C . VAL A 1 165 ? 12.195 -17.141 -10.188 1 98.75 165 VAL A C 1
ATOM 1279 O O . VAL A 1 165 ? 12.633 -18.281 -10.164 1 98.75 165 VAL A O 1
ATOM 1282 N N . ASN A 1 166 ? 12.727 -16.125 -10.82 1 98.44 166 ASN A N 1
ATOM 1283 C CA . ASN A 1 166 ? 13.969 -16.312 -11.562 1 98.44 166 ASN A CA 1
ATOM 1284 C C . ASN A 1 166 ? 13.883 -17.531 -12.492 1 98.44 166 ASN A C 1
ATOM 1286 O O . ASN A 1 166 ? 14.805 -18.344 -12.531 1 98.44 166 ASN A O 1
ATOM 1290 N N . GLY A 1 167 ? 12.773 -17.656 -13.023 1 97.56 167 GLY A N 1
ATOM 1291 C CA . GLY A 1 167 ? 12.617 -18.672 -14.055 1 97.56 167 GLY A CA 1
ATOM 1292 C C . GLY A 1 167 ? 12.047 -19.984 -13.539 1 97.56 167 GLY A C 1
ATOM 1293 O O . GLY A 1 167 ? 11.695 -20.859 -14.32 1 97.56 167 GLY A O 1
ATOM 1294 N N . THR A 1 168 ? 11.977 -20.141 -12.25 1 97.94 168 THR A N 1
ATOM 1295 C CA . THR A 1 168 ? 11.438 -21.359 -11.664 1 97.94 168 THR A CA 1
ATOM 1296 C C . THR A 1 168 ? 9.969 -21.188 -11.297 1 97.94 168 THR A C 1
ATOM 1298 O O . THR A 1 168 ? 9.609 -20.234 -10.594 1 97.94 168 THR A O 1
ATOM 1301 N N . ARG A 1 169 ? 9.141 -22.094 -11.703 1 97.25 169 ARG A N 1
ATOM 1302 C CA . ARG A 1 169 ? 7.707 -21.984 -11.461 1 97.25 169 ARG A CA 1
ATOM 1303 C C . ARG A 1 169 ? 7.301 -22.781 -10.227 1 97.25 169 ARG A C 1
ATOM 1305 O O . ARG A 1 169 ? 7.707 -23.938 -10.055 1 97.25 169 ARG A O 1
ATOM 1312 N N . TYR A 1 170 ? 6.586 -22.141 -9.352 1 96.88 170 TYR A N 1
ATOM 1313 C CA . TYR A 1 170 ? 5.945 -22.75 -8.195 1 96.88 170 TYR A CA 1
ATOM 1314 C C . TYR A 1 170 ? 4.43 -22.625 -8.281 1 96.88 170 TYR A C 1
ATOM 1316 O O . TYR A 1 170 ? 3.906 -21.594 -8.695 1 96.88 170 TYR A O 1
ATOM 1324 N N . GLN A 1 171 ? 3.748 -23.734 -7.918 1 95 171 GLN A N 1
ATOM 1325 C CA . GLN A 1 171 ? 2.293 -23.688 -8.023 1 95 171 GLN A CA 1
ATOM 1326 C C . GLN A 1 171 ? 1.647 -24.703 -7.086 1 95 171 GLN A C 1
ATOM 1328 O O . GLN A 1 171 ? 2.297 -25.656 -6.656 1 95 171 GLN A O 1
ATOM 1333 N N . MET B 1 1 ? 81.625 -52.562 65.438 1 27.88 1 MET B N 1
ATOM 1334 C CA . MET B 1 1 ? 82.562 -51.5 65.25 1 27.88 1 MET B CA 1
ATOM 1335 C C . MET B 1 1 ? 82.25 -50.625 64.062 1 27.88 1 MET B C 1
ATOM 1337 O O . MET B 1 1 ? 83.125 -50 63.469 1 27.88 1 MET B O 1
ATOM 1341 N N . VAL B 1 2 ? 81 -50.844 63.656 1 24.45 2 VAL B N 1
ATOM 1342 C CA . VAL B 1 2 ? 80.562 -50.531 62.281 1 24.45 2 VAL B CA 1
ATOM 1343 C C . VAL B 1 2 ? 80.75 -49.031 62.031 1 24.45 2 VAL B C 1
ATOM 1345 O O . VAL B 1 2 ? 80.625 -48.219 62.938 1 24.45 2 VAL B O 1
ATOM 1348 N N . ALA B 1 3 ? 81 -48.812 60.75 1 21.61 3 ALA B N 1
ATOM 1349 C CA . ALA B 1 3 ? 81.812 -47.875 59.906 1 21.61 3 ALA B CA 1
ATOM 1350 C C . ALA B 1 3 ? 81.188 -46.469 59.969 1 21.61 3 ALA B C 1
ATOM 1352 O O . ALA B 1 3 ? 80.062 -46.281 60.469 1 21.61 3 ALA B O 1
ATOM 1353 N N . ARG B 1 4 ? 81.062 -46.031 58.781 1 23.14 4 ARG B N 1
ATOM 1354 C CA . ARG B 1 4 ? 81.562 -44.875 58.062 1 23.14 4 ARG B CA 1
ATOM 1355 C C . ARG B 1 4 ? 80.688 -43.656 58.219 1 23.14 4 ARG B C 1
ATOM 1357 O O . ARG B 1 4 ? 79.438 -43.812 58.312 1 23.14 4 ARG B O 1
ATOM 1364 N N . TRP B 1 5 ? 81.25 -42.469 58.344 1 24.3 5 TRP B N 1
ATOM 1365 C CA . TRP B 1 5 ? 81.062 -41.125 58.844 1 24.3 5 TRP B CA 1
ATOM 1366 C C . TRP B 1 5 ? 80.188 -40.281 57.906 1 24.3 5 TRP B C 1
ATOM 1368 O O . TRP B 1 5 ? 79.688 -39.25 58.281 1 24.3 5 TRP B O 1
ATOM 1378 N N . ARG B 1 6 ? 80.188 -40.75 56.5 1 22.86 6 ARG B N 1
ATOM 1379 C CA . ARG B 1 6 ? 80.562 -39.625 55.688 1 22.86 6 ARG B CA 1
ATOM 1380 C C . ARG B 1 6 ? 79.562 -38.5 55.812 1 22.86 6 ARG B C 1
ATOM 1382 O O . ARG B 1 6 ? 78.5 -38.719 56.344 1 22.86 6 ARG B O 1
ATOM 1389 N N . THR B 1 7 ? 79.25 -37.906 54.531 1 26.58 7 THR B N 1
ATOM 1390 C CA . THR B 1 7 ? 79.375 -36.656 53.812 1 26.58 7 THR B CA 1
ATOM 1391 C C . THR B 1 7 ? 78.188 -35.75 54.062 1 26.58 7 THR B C 1
ATOM 1393 O O . THR B 1 7 ? 77.062 -36.219 54.406 1 26.58 7 THR B O 1
ATOM 1396 N N . GLY B 1 8 ? 78.438 -34.406 53.906 1 25.69 8 GLY B N 1
ATOM 1397 C CA . GLY B 1 8 ? 78.062 -33 54.156 1 25.69 8 GLY B CA 1
ATOM 1398 C C . GLY B 1 8 ? 76.75 -32.594 53.469 1 25.69 8 GLY B C 1
ATOM 1399 O O . GLY B 1 8 ? 76.375 -33.156 52.438 1 25.69 8 GLY B O 1
ATOM 1400 N N . GLY B 1 9 ? 75.75 -32.062 54.188 1 24.89 9 GLY B N 1
ATOM 1401 C CA . GLY B 1 9 ? 74.375 -31.688 54.156 1 24.89 9 GLY B CA 1
ATOM 1402 C C . GLY B 1 9 ? 74.062 -30.531 53.219 1 24.89 9 GLY B C 1
ATOM 1403 O O . GLY B 1 9 ? 74.375 -29.375 53.531 1 24.89 9 GLY B O 1
ATOM 1404 N N . ALA B 1 10 ? 74.75 -30.562 51.844 1 23.34 10 ALA B N 1
ATOM 1405 C CA . ALA B 1 10 ? 74.688 -29.375 51.031 1 23.34 10 ALA B CA 1
ATOM 1406 C C . ALA B 1 10 ? 73.25 -28.844 50.906 1 23.34 10 ALA B C 1
ATOM 1408 O O . ALA B 1 10 ? 72.375 -29.562 50.438 1 23.34 10 ALA B O 1
ATOM 1409 N N . ILE B 1 11 ? 72.75 -28.016 51.781 1 26.59 11 ILE B N 1
ATOM 1410 C CA . ILE B 1 11 ? 71.438 -27.438 51.906 1 26.59 11 ILE B CA 1
ATOM 1411 C C . ILE B 1 11 ? 71.125 -26.531 50.719 1 26.59 11 ILE B C 1
ATOM 1413 O O . ILE B 1 11 ? 71.812 -25.5 50.531 1 26.59 11 ILE B O 1
ATOM 1417 N N . GLY B 1 12 ? 71.25 -27.078 49.375 1 24.58 12 GLY B N 1
ATOM 1418 C CA . GLY B 1 12 ? 71.125 -26.188 48.219 1 24.58 12 GLY B CA 1
ATOM 1419 C C . GLY B 1 12 ? 69.875 -25.312 48.312 1 24.58 12 GLY B C 1
ATOM 1420 O O . GLY B 1 12 ? 68.812 -25.766 48.688 1 24.58 12 GLY B O 1
ATOM 1421 N N . LEU B 1 13 ? 70.062 -23.969 48.594 1 25.94 13 LEU B N 1
ATOM 1422 C CA . LEU B 1 13 ? 69.25 -22.781 48.719 1 25.94 13 LEU B CA 1
ATOM 1423 C C . LEU B 1 13 ? 68.438 -22.547 47.469 1 25.94 13 LEU B C 1
ATOM 1425 O O . LEU B 1 13 ? 68.938 -22.297 46.406 1 25.94 13 LEU B O 1
ATOM 1429 N N . ALA B 1 14 ? 67.438 -23.422 47.156 1 26.97 14 ALA B N 1
ATOM 1430 C CA . ALA B 1 14 ? 66.625 -23.266 45.938 1 26.97 14 ALA B CA 1
ATOM 1431 C C . ALA B 1 14 ? 66 -21.891 45.906 1 26.97 14 ALA B C 1
ATOM 1433 O O . ALA B 1 14 ? 65.312 -21.484 46.875 1 26.97 14 ALA B O 1
ATOM 1434 N N . MET B 1 15 ? 66.625 -20.891 45.188 1 25.77 15 MET B N 1
ATOM 1435 C CA . MET B 1 15 ? 66.25 -19.516 44.969 1 25.77 15 MET B CA 1
ATOM 1436 C C . MET B 1 15 ? 64.875 -19.453 44.312 1 25.77 15 MET B C 1
ATOM 1438 O O . MET B 1 15 ? 64.625 -20.141 43.312 1 25.77 15 MET B O 1
ATOM 1442 N N . ALA B 1 16 ? 63.781 -19.219 45.062 1 28.52 16 ALA B N 1
ATOM 1443 C CA . ALA B 1 16 ? 62.344 -19.062 44.75 1 28.52 16 ALA B CA 1
ATOM 1444 C C . ALA B 1 16 ? 62.125 -17.906 43.781 1 28.52 16 ALA B C 1
ATOM 1446 O O . ALA B 1 16 ? 62.312 -16.75 44.156 1 28.52 16 ALA B O 1
ATOM 1447 N N . LEU B 1 17 ? 62.625 -17.984 42.5 1 29.19 17 LEU B N 1
ATOM 1448 C CA . LEU B 1 17 ? 62.375 -16.875 41.594 1 29.19 17 LEU B CA 1
ATOM 1449 C C . LEU B 1 17 ? 60.906 -16.578 41.469 1 29.19 17 LEU B C 1
ATOM 1451 O O . LEU B 1 17 ? 60.094 -17.453 41.125 1 29.19 17 LEU B O 1
ATOM 1455 N N . VAL B 1 18 ? 60.312 -15.641 42.281 1 30.73 18 VAL B N 1
ATOM 1456 C CA . VAL B 1 18 ? 58.969 -15.102 42.344 1 30.73 18 VAL B CA 1
ATOM 1457 C C . VAL B 1 18 ? 58.594 -14.445 41.031 1 30.73 18 VAL B C 1
ATOM 1459 O O . VAL B 1 18 ? 59.219 -13.477 40.594 1 30.73 18 VAL B O 1
ATOM 1462 N N . LEU B 1 19 ? 58.312 -15.234 39.906 1 29.55 19 LEU B N 1
ATOM 1463 C CA . LEU B 1 19 ? 57.875 -14.672 38.656 1 29.55 19 LEU B CA 1
ATOM 1464 C C . LEU B 1 19 ? 56.688 -13.75 38.844 1 29.55 19 LEU B C 1
ATOM 1466 O O . LEU B 1 19 ? 55.656 -14.156 39.406 1 29.55 19 LEU B O 1
ATOM 1470 N N . GLN B 1 20 ? 56.844 -12.406 39 1 29.67 20 GLN B N 1
ATOM 1471 C CA . GLN B 1 20 ? 55.844 -11.352 39.094 1 29.67 20 GLN B CA 1
ATOM 1472 C C . GLN B 1 20 ? 54.969 -11.32 37.812 1 29.67 20 GLN B C 1
ATOM 1474 O O . GLN B 1 20 ? 55.5 -11.109 36.719 1 29.67 20 GLN B O 1
ATOM 1479 N N . ALA B 1 21 ? 54.031 -12.195 37.625 1 33.34 21 ALA B N 1
ATOM 1480 C CA . ALA B 1 21 ? 53.094 -12.156 36.5 1 33.34 21 ALA B CA 1
ATOM 1481 C C . ALA B 1 21 ? 52.375 -10.805 36.438 1 33.34 21 ALA B C 1
ATOM 1483 O O . ALA B 1 21 ? 51.812 -10.336 37.406 1 33.34 21 ALA B O 1
ATOM 1484 N N . GLY B 1 22 ? 52.969 -9.812 35.625 1 30.23 22 GLY B N 1
ATOM 1485 C CA . GLY B 1 22 ? 52.375 -8.508 35.312 1 30.23 22 GLY B CA 1
ATOM 1486 C C . GLY B 1 22 ? 50.938 -8.602 34.844 1 30.23 22 GLY B C 1
ATOM 1487 O O . GLY B 1 22 ? 50.594 -9.406 34 1 30.23 22 GLY B O 1
ATOM 1488 N N . PHE B 1 23 ? 49.938 -8.336 35.719 1 32.22 23 PHE B N 1
ATOM 1489 C CA . PHE B 1 23 ? 48.5 -8.203 35.469 1 32.22 23 PHE B CA 1
ATOM 1490 C C . PHE B 1 23 ? 48.25 -7.195 34.375 1 32.22 23 PHE B C 1
ATOM 1492 O O . PHE B 1 23 ? 48.688 -6.043 34.438 1 32.22 23 PHE B O 1
ATOM 1499 N N . ALA B 1 24 ? 48.281 -7.621 33.062 1 36.34 24 ALA B N 1
ATOM 1500 C CA . ALA B 1 24 ? 47.875 -6.75 31.984 1 36.34 24 ALA B CA 1
ATOM 1501 C C . ALA B 1 24 ? 46.531 -6.09 32.281 1 36.34 24 ALA B C 1
ATOM 1503 O O . ALA B 1 24 ? 45.656 -6.715 32.906 1 36.34 24 ALA B O 1
ATOM 1504 N N . PRO B 1 25 ? 46.531 -4.715 32.281 1 34.47 25 PRO B N 1
ATOM 1505 C CA . PRO B 1 25 ? 45.312 -3.947 32.562 1 34.47 25 PRO B CA 1
ATOM 1506 C C . PRO B 1 25 ? 44.125 -4.387 31.688 1 34.47 25 PRO B C 1
ATOM 1508 O O . PRO B 1 25 ? 44.344 -4.969 30.609 1 34.47 25 PRO B O 1
ATOM 1511 N N . SER B 1 26 ? 43.031 -4.68 32.312 1 34.84 26 SER B N 1
ATOM 1512 C CA . SER B 1 26 ? 41.688 -4.957 31.797 1 34.84 26 SER B CA 1
ATOM 1513 C C . SER B 1 26 ? 41.312 -3.975 30.688 1 34.84 26 SER B C 1
ATOM 1515 O O . SER B 1 26 ? 41.469 -2.762 30.859 1 34.84 26 SER B O 1
ATOM 1517 N N . ALA B 1 27 ? 41.469 -4.414 29.422 1 34.22 27 ALA B N 1
ATOM 1518 C CA . ALA B 1 27 ? 40.969 -3.693 28.25 1 34.22 27 ALA B CA 1
ATOM 1519 C C . ALA B 1 27 ? 39.562 -3.145 28.516 1 34.22 27 ALA B C 1
ATOM 1521 O O . ALA B 1 27 ? 38.688 -3.871 29 1 34.22 27 ALA B O 1
ATOM 1522 N N . ASP B 1 28 ? 39.438 -1.891 28.953 1 28.17 28 ASP B N 1
ATOM 1523 C CA . ASP B 1 28 ? 38.188 -1.152 29.016 1 28.17 28 ASP B CA 1
ATOM 1524 C C . ASP B 1 28 ? 37.375 -1.347 27.734 1 28.17 28 ASP B C 1
ATOM 1526 O O . ASP B 1 28 ? 37.844 -1.024 26.641 1 28.17 28 ASP B O 1
ATOM 1530 N N . ALA B 1 29 ? 36.562 -2.41 27.609 1 31.88 29 ALA B N 1
ATOM 1531 C CA . ALA B 1 29 ? 35.531 -2.48 26.578 1 31.88 29 ALA B CA 1
ATOM 1532 C C . ALA B 1 29 ? 34.781 -1.156 26.469 1 31.88 29 ALA B C 1
ATOM 1534 O O . ALA B 1 29 ? 33.938 -0.833 27.328 1 31.88 29 ALA B O 1
ATOM 1535 N N . ARG B 1 30 ? 35.469 -0.044 26.125 1 32.75 30 ARG B N 1
ATOM 1536 C CA . ARG B 1 30 ? 34.688 1.132 25.75 1 32.75 30 ARG B CA 1
ATOM 1537 C C . ARG B 1 30 ? 33.5 0.747 24.875 1 32.75 30 ARG B C 1
ATOM 1539 O O . ARG B 1 30 ? 33.656 -0.024 23.922 1 32.75 30 ARG B O 1
ATOM 1546 N N . SER B 1 31 ? 32.312 0.721 25.422 1 35.81 31 SER B N 1
ATOM 1547 C CA . SER B 1 31 ? 31 0.671 24.797 1 35.81 31 SER B CA 1
ATOM 1548 C C . SER B 1 31 ? 30.953 1.553 23.562 1 35.81 31 SER B C 1
ATOM 1550 O O . SER B 1 31 ? 31.156 2.766 23.641 1 35.81 31 SER B O 1
ATOM 1552 N N . ARG B 1 32 ? 31.453 1.038 22.438 1 34.97 32 ARG B N 1
ATOM 1553 C CA . ARG B 1 32 ? 31.156 1.717 21.188 1 34.97 32 ARG B CA 1
ATOM 1554 C C . ARG B 1 32 ? 29.688 2.113 21.109 1 34.97 32 ARG B C 1
ATOM 1556 O O . ARG B 1 32 ? 28.828 1.271 20.859 1 34.97 32 ARG B O 1
ATOM 1563 N N . GLU B 1 33 ? 29.234 3.023 22.016 1 34.38 33 GLU B N 1
ATOM 1564 C CA . GLU B 1 33 ? 27.969 3.67 21.688 1 34.38 33 GLU B CA 1
ATOM 1565 C C . GLU B 1 33 ? 27.969 4.141 20.234 1 34.38 33 GLU B C 1
ATOM 1567 O O . GLU B 1 33 ? 28.719 5.043 19.859 1 34.38 33 GLU B O 1
ATOM 1572 N N . ARG B 1 34 ? 27.922 3.264 19.297 1 35.66 34 ARG B N 1
ATOM 1573 C CA . ARG B 1 34 ? 27.594 3.721 17.953 1 35.66 34 ARG B CA 1
ATOM 1574 C C . ARG B 1 34 ? 26.469 4.754 17.984 1 35.66 34 ARG B C 1
ATOM 1576 O O . ARG B 1 34 ? 25.328 4.434 18.344 1 35.66 34 ARG B O 1
ATOM 1583 N N . SER B 1 35 ? 26.703 5.992 18.297 1 33.44 35 SER B N 1
ATOM 1584 C CA . SER B 1 35 ? 25.75 7.082 18.078 1 33.44 35 SER B CA 1
ATOM 1585 C C . SER B 1 35 ? 25.031 6.93 16.75 1 33.44 35 SER B C 1
ATOM 1587 O O . SER B 1 35 ? 25.672 6.957 15.688 1 33.44 35 SER B O 1
ATOM 1589 N N . ARG B 1 36 ? 23.984 6.176 16.594 1 36.5 36 ARG B N 1
ATOM 1590 C CA . ARG B 1 36 ? 23.109 6.273 15.422 1 36.5 36 ARG B CA 1
ATOM 1591 C C . ARG B 1 36 ? 22.953 7.727 14.984 1 36.5 36 ARG B C 1
ATOM 1593 O O . ARG B 1 36 ? 22.328 8.531 15.68 1 36.5 36 ARG B O 1
ATOM 1600 N N . GLN B 1 37 ? 23.906 8.383 14.43 1 36.34 37 GLN B N 1
ATOM 1601 C CA . GLN B 1 37 ? 23.734 9.672 13.781 1 36.34 37 GLN B CA 1
ATOM 1602 C C . GLN B 1 37 ? 22.375 9.758 13.07 1 36.34 37 GLN B C 1
ATOM 1604 O O . GLN B 1 37 ? 22.156 9.07 12.078 1 36.34 37 GLN B O 1
ATOM 1609 N N . THR B 1 38 ? 21.328 10.008 1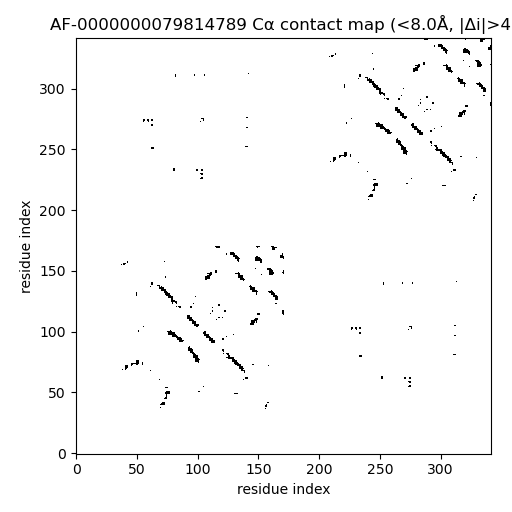3.758 1 42.38 38 THR B N 1
ATOM 1610 C CA . THR B 1 38 ? 20.047 10.352 13.148 1 42.38 38 THR B CA 1
ATOM 1611 C C . THR B 1 38 ? 20.25 11.344 12.008 1 42.38 38 THR B C 1
ATOM 1613 O O . THR B 1 38 ? 20.688 12.469 12.227 1 42.38 38 THR B O 1
ATOM 1616 N N . GLU B 1 39 ? 20.672 10.969 10.906 1 48.38 39 GLU B N 1
ATOM 1617 C CA . GLU B 1 39 ? 20.766 11.836 9.742 1 48.38 39 GLU B CA 1
ATOM 1618 C C . GLU B 1 39 ? 19.641 12.867 9.727 1 48.38 39 GLU B C 1
ATOM 1620 O O . GLU B 1 39 ? 18.453 12.516 9.867 1 48.38 39 GLU B O 1
ATOM 1625 N N . MET B 1 40 ? 19.906 14.156 10.141 1 49.16 40 MET B N 1
ATOM 1626 C CA . MET B 1 40 ? 18.984 15.281 10.039 1 49.16 40 MET B CA 1
ATOM 1627 C C . MET B 1 40 ? 18.25 15.266 8.703 1 49.16 40 MET B C 1
ATOM 1629 O O . MET B 1 40 ? 18.844 14.922 7.672 1 49.16 40 MET B O 1
ATOM 1633 N N . PRO B 1 41 ? 16.922 15.359 8.781 1 56 41 PRO B N 1
ATOM 1634 C CA . PRO B 1 41 ? 16.188 15.406 7.512 1 56 41 PRO B CA 1
ATOM 1635 C C . PRO B 1 41 ? 16.688 16.516 6.582 1 56 41 PRO B C 1
ATOM 1637 O O . PRO B 1 41 ? 17.172 17.547 7.047 1 56 41 PRO B O 1
ATOM 1640 N N . ASP B 1 42 ? 17.062 16.234 5.422 1 50.31 42 ASP B N 1
ATOM 1641 C CA . ASP B 1 42 ? 17.344 17.25 4.402 1 50.31 42 ASP B CA 1
ATOM 1642 C C . ASP B 1 42 ? 16.234 18.297 4.348 1 50.31 42 ASP B C 1
ATOM 1644 O O . ASP B 1 42 ? 15.188 18.062 3.734 1 50.31 42 ASP B O 1
ATOM 1648 N N . VAL B 1 43 ? 16.109 19.172 5.352 1 53.84 43 VAL B N 1
ATOM 1649 C CA . VAL B 1 43 ? 15.117 20.25 5.449 1 53.84 43 VAL B CA 1
ATOM 1650 C C . VAL B 1 43 ? 15.297 21.219 4.289 1 53.84 43 VAL B C 1
ATOM 1652 O O . VAL B 1 43 ? 14.742 22.328 4.305 1 53.84 43 VAL B O 1
ATOM 1655 N N . ALA B 1 44 ? 16.25 21.156 3.391 1 55.53 44 ALA B N 1
ATOM 1656 C CA . ALA B 1 44 ? 16.594 22.297 2.545 1 55.53 44 ALA B CA 1
ATOM 1657 C C . ALA B 1 44 ? 15.344 22.906 1.921 1 55.53 44 ALA B C 1
ATOM 1659 O O . ALA B 1 44 ? 15.258 24.125 1.74 1 55.53 44 ALA B O 1
ATOM 1660 N N . SER B 1 45 ? 14.25 22.156 1.275 1 68.94 45 SER B N 1
ATOM 1661 C CA . SER B 1 45 ? 13.258 22.953 0.563 1 68.94 45 SER B CA 1
ATOM 1662 C C . SER B 1 45 ? 11.844 22.438 0.82 1 68.94 45 SER B C 1
ATOM 1664 O O . SER B 1 45 ? 11.492 21.328 0.382 1 68.94 45 SER B O 1
ATOM 1666 N N . VAL B 1 46 ? 11.281 23.062 1.846 1 79.5 46 VAL B N 1
ATOM 1667 C CA . VAL B 1 46 ? 9.852 22.812 2.014 1 79.5 46 VAL B CA 1
ATOM 1668 C C . VAL B 1 46 ? 9.094 23.266 0.763 1 79.5 46 VAL B C 1
ATOM 1670 O O . VAL B 1 46 ? 9.125 24.438 0.407 1 79.5 46 VAL B O 1
ATOM 1673 N N . PRO B 1 47 ? 8.469 22.328 0.148 1 85.06 47 PRO B N 1
ATOM 1674 C C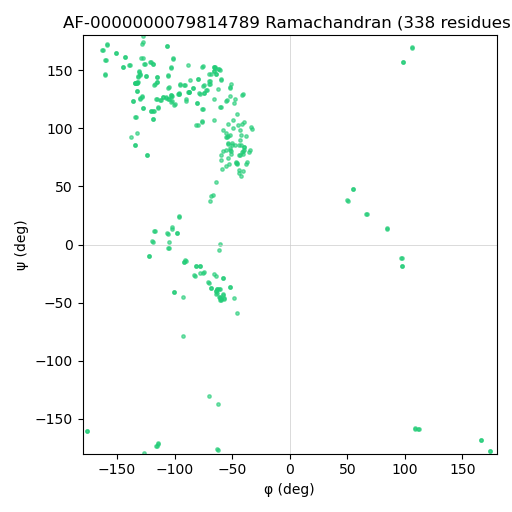A . PRO B 1 47 ? 7.73 22.734 -1.051 1 85.06 47 PRO B CA 1
ATOM 1675 C C . PRO B 1 47 ? 6.512 23.594 -0.73 1 85.06 47 PRO B C 1
ATOM 1677 O O . PRO B 1 47 ? 5.758 23.281 0.196 1 85.06 47 PRO B O 1
ATOM 1680 N N . SER B 1 48 ? 6.277 24.625 -1.498 1 87.75 48 SER B N 1
ATOM 1681 C CA . SER B 1 48 ? 5.18 25.547 -1.253 1 87.75 48 SER B CA 1
ATOM 1682 C C . SER B 1 48 ? 3.867 25.031 -1.822 1 87.75 48 SER B C 1
ATOM 1684 O O . SER B 1 48 ? 2.787 25.469 -1.422 1 87.75 48 SER B O 1
ATOM 1686 N N . THR B 1 49 ? 3.979 24.203 -2.842 1 94.5 49 THR B N 1
ATOM 1687 C CA . THR B 1 49 ? 2.812 23.547 -3.424 1 94.5 49 THR B CA 1
ATOM 1688 C C . THR B 1 49 ? 3.016 22.031 -3.477 1 94.5 49 THR B C 1
ATOM 1690 O O . THR B 1 49 ? 4.148 21.562 -3.426 1 94.5 49 THR B O 1
ATOM 1693 N N . CYS B 1 50 ? 1.942 21.391 -3.486 1 97.44 50 CYS B N 1
ATOM 1694 C CA . CYS B 1 50 ? 2.08 19.938 -3.545 1 97.44 50 CYS B CA 1
ATOM 1695 C C . CYS B 1 50 ? 2.83 19.516 -4.801 1 97.44 50 CYS B C 1
ATOM 1697 O O . CYS B 1 50 ? 2.686 20.141 -5.855 1 97.44 50 CYS B O 1
ATOM 1699 N N . ASP B 1 51 ? 3.639 18.547 -4.684 1 97.88 51 ASP B N 1
ATOM 1700 C CA . ASP B 1 51 ? 4.434 17.953 -5.754 1 97.88 51 ASP B CA 1
ATOM 1701 C C . ASP B 1 51 ? 4.367 16.422 -5.707 1 97.88 51 ASP B C 1
ATOM 1703 O O . ASP B 1 51 ? 5.312 15.766 -5.262 1 97.88 51 ASP B O 1
ATOM 1707 N N . ASP B 1 52 ? 3.354 15.891 -6.324 1 98 52 ASP B N 1
ATOM 1708 C CA . ASP B 1 52 ? 3.131 14.445 -6.281 1 98 52 ASP B CA 1
ATOM 1709 C C . ASP B 1 52 ? 4.184 13.703 -7.102 1 98 52 ASP B C 1
ATOM 1711 O O . ASP B 1 52 ? 4.551 12.578 -6.77 1 98 52 ASP B O 1
ATOM 1715 N N . ALA B 1 53 ? 4.621 14.344 -8.133 1 96.69 53 ALA B N 1
ATOM 1716 C CA . ALA B 1 53 ? 5.66 13.711 -8.938 1 96.69 53 ALA B CA 1
ATOM 1717 C C . ALA B 1 53 ? 6.922 13.461 -8.117 1 96.69 53 ALA B C 1
ATOM 1719 O O . ALA B 1 53 ? 7.531 12.391 -8.203 1 96.69 53 ALA B O 1
ATOM 1720 N N . ARG B 1 54 ? 7.293 14.445 -7.395 1 96.62 54 ARG B N 1
ATOM 1721 C CA . ARG B 1 54 ? 8.445 14.266 -6.512 1 96.62 54 ARG B CA 1
ATOM 1722 C C . ARG B 1 54 ? 8.18 13.164 -5.484 1 96.62 54 ARG B C 1
ATOM 1724 O O . ARG B 1 54 ? 9.055 12.336 -5.219 1 96.62 54 ARG B O 1
ATOM 1731 N N . PHE B 1 55 ? 7.031 13.148 -4.875 1 97.75 55 PHE B N 1
ATOM 1732 C CA . PHE B 1 55 ? 6.684 12.117 -3.902 1 97.75 55 PHE B CA 1
ATOM 1733 C C . PHE B 1 55 ? 6.785 10.734 -4.523 1 97.75 55 PHE B C 1
ATOM 1735 O O . PHE B 1 55 ? 7.371 9.82 -3.932 1 97.75 55 PHE B O 1
ATOM 1742 N N . LEU B 1 56 ? 6.238 10.57 -5.723 1 97.25 56 LEU B N 1
ATOM 1743 C CA . LEU B 1 56 ? 6.273 9.273 -6.398 1 97.25 56 LEU B CA 1
ATOM 1744 C C . LEU B 1 56 ? 7.711 8.836 -6.656 1 97.25 56 LEU B C 1
ATOM 1746 O O . LEU B 1 56 ? 8.039 7.652 -6.527 1 97.25 56 LEU B O 1
ATOM 1750 N N . SER B 1 57 ? 8.508 9.789 -6.988 1 95.62 57 SER B N 1
ATOM 1751 C CA . SER B 1 57 ? 9.93 9.477 -7.156 1 95.62 57 SER B CA 1
ATOM 1752 C C . SER B 1 57 ? 10.555 9.023 -5.844 1 95.62 57 SER B C 1
ATOM 1754 O O . SER B 1 57 ? 11.359 8.086 -5.824 1 95.62 57 SER B O 1
ATOM 1756 N N . ASP B 1 58 ? 10.18 9.648 -4.777 1 96.06 58 ASP B N 1
ATOM 1757 C CA . ASP B 1 58 ? 10.719 9.297 -3.467 1 96.06 58 ASP B CA 1
ATOM 1758 C C . ASP B 1 58 ? 10.227 7.918 -3.029 1 96.06 58 ASP B C 1
ATOM 1760 O O . ASP B 1 58 ? 10.961 7.172 -2.377 1 96.06 58 ASP B O 1
ATOM 1764 N N . VAL B 1 59 ? 8.969 7.598 -3.35 1 96.25 59 VAL B N 1
ATOM 1765 C CA . VAL B 1 59 ? 8.445 6.262 -3.08 1 96.25 59 VAL B CA 1
ATOM 1766 C C . VAL B 1 59 ? 9.281 5.223 -3.832 1 96.25 59 VAL B C 1
ATOM 1768 O O . VAL B 1 59 ? 9.688 4.215 -3.258 1 96.25 59 VAL B O 1
ATOM 1771 N N . GLU B 1 60 ? 9.523 5.473 -5.098 1 94.31 60 GLU B N 1
ATOM 1772 C CA . GLU B 1 60 ? 10.312 4.559 -5.914 1 94.31 60 GLU B CA 1
ATOM 1773 C C . GLU B 1 60 ? 11.703 4.359 -5.32 1 94.31 60 GLU B C 1
ATOM 1775 O O . GLU B 1 60 ? 12.211 3.234 -5.27 1 94.31 60 GLU B O 1
ATOM 1780 N N . ALA B 1 61 ? 12.25 5.438 -4.91 1 93.62 61 ALA B N 1
ATOM 1781 C CA . ALA B 1 61 ? 13.586 5.363 -4.312 1 93.62 61 ALA B CA 1
ATOM 1782 C C . ALA B 1 61 ? 13.562 4.535 -3.031 1 93.62 61 ALA B C 1
ATOM 1784 O O . ALA B 1 61 ? 14.461 3.723 -2.799 1 93.62 61 ALA B O 1
ATOM 1785 N N . ALA B 1 62 ? 12.602 4.684 -2.215 1 93.94 62 ALA B N 1
ATOM 1786 C CA . ALA B 1 62 ? 12.492 3.936 -0.965 1 93.94 62 ALA B CA 1
ATOM 1787 C C . ALA B 1 62 ? 12.344 2.441 -1.231 1 93.94 62 ALA B C 1
ATOM 1789 O O . ALA B 1 62 ? 12.938 1.617 -0.526 1 93.94 62 ALA B O 1
ATOM 1790 N N . GLU B 1 63 ? 11.633 2.104 -2.211 1 91.75 63 GLU B N 1
ATOM 1791 C CA . GLU B 1 63 ? 11.352 0.705 -2.521 1 91.75 63 GLU B CA 1
ATOM 1792 C C . GLU B 1 63 ? 12.562 0.028 -3.152 1 91.75 63 GLU B C 1
ATOM 1794 O O . GLU B 1 63 ? 12.695 -1.197 -3.1 1 91.75 63 GLU B O 1
ATOM 1799 N N . SER B 1 64 ? 13.391 0.806 -3.752 1 88.44 64 SER B N 1
ATOM 1800 C CA . SER B 1 64 ? 14.531 0.258 -4.488 1 88.44 64 SER B CA 1
ATOM 1801 C C . SER B 1 64 ? 15.75 0.113 -3.588 1 88.44 64 SER B C 1
ATOM 1803 O O . SER B 1 64 ? 16.703 -0.58 -3.939 1 88.44 64 SER B O 1
ATOM 1805 N N . THR B 1 65 ? 15.68 0.714 -2.5 1 83.38 65 THR B N 1
ATOM 1806 C CA . THR B 1 65 ? 16.859 0.711 -1.646 1 83.38 65 THR B CA 1
ATOM 1807 C C . THR B 1 65 ? 16.672 -0.224 -0.456 1 83.38 65 THR B C 1
ATOM 1809 O O . THR B 1 65 ? 15.539 -0.425 0.005 1 83.38 65 THR B O 1
ATOM 1812 N N . THR B 1 66 ? 17.891 -0.844 -0.119 1 80.19 66 THR B N 1
ATOM 1813 C CA . THR B 1 66 ? 17.891 -1.681 1.076 1 80.19 66 THR B CA 1
ATOM 1814 C C . THR B 1 66 ? 18.375 -0.891 2.287 1 80.19 66 THR B C 1
ATOM 1816 O O . THR B 1 66 ? 19.266 -0.05 2.17 1 80.19 66 THR B O 1
ATOM 1819 N N . GLY B 1 67 ? 17.734 -1.078 3.357 1 79.38 67 GLY B N 1
ATOM 1820 C CA . GLY B 1 67 ? 18.203 -0.44 4.578 1 79.38 67 GLY B CA 1
ATOM 1821 C C . GLY B 1 67 ? 17.312 0.695 5.039 1 79.38 67 GLY B C 1
ATOM 1822 O O . GLY B 1 67 ? 16.125 0.733 4.699 1 79.38 67 GLY B O 1
ATOM 1823 N N . ARG B 1 68 ? 17.953 1.54 5.836 1 80.75 68 ARG B N 1
ATOM 1824 C CA . ARG B 1 68 ? 17.203 2.648 6.422 1 80.75 68 ARG B CA 1
ATOM 1825 C C . ARG B 1 68 ? 16.938 3.738 5.391 1 80.75 68 ARG B C 1
ATOM 1827 O O . ARG B 1 68 ? 17.812 4.066 4.586 1 80.75 68 ARG B O 1
ATOM 1834 N N . HIS B 1 69 ? 15.758 4.234 5.391 1 87.25 69 HIS B N 1
ATOM 1835 C CA . HIS B 1 69 ? 15.344 5.328 4.516 1 87.25 69 HIS B CA 1
ATOM 1836 C C . HIS B 1 69 ? 15.273 6.645 5.281 1 87.25 69 HIS B C 1
ATOM 1838 O O . HIS B 1 69 ? 14.703 6.707 6.371 1 87.25 69 HIS B O 1
ATOM 1844 N N . PRO B 1 70 ? 15.922 7.652 4.73 1 85.81 70 PRO B N 1
ATOM 1845 C CA . PRO B 1 70 ? 15.828 8.938 5.43 1 85.81 70 PRO B CA 1
ATOM 1846 C C . PRO B 1 70 ? 14.414 9.516 5.422 1 85.81 70 PRO B C 1
ATOM 1848 O O . PRO B 1 70 ? 13.672 9.312 4.461 1 85.81 70 PRO B O 1
ATOM 1851 N N . ASP B 1 71 ? 14.156 10.25 6.496 1 88.88 71 ASP B N 1
ATOM 1852 C CA . ASP B 1 71 ? 12.914 11.023 6.512 1 88.88 71 ASP B CA 1
ATOM 1853 C C . ASP B 1 71 ? 12.969 12.18 5.516 1 88.88 71 ASP B C 1
ATOM 1855 O O . ASP B 1 71 ? 14.008 12.828 5.367 1 88.88 71 ASP B O 1
ATOM 1859 N N . ARG B 1 72 ? 11.828 12.375 4.879 1 93.56 72 ARG B N 1
ATOM 1860 C CA . ARG B 1 72 ? 11.734 13.453 3.895 1 93.56 72 ARG B CA 1
ATOM 1861 C C . ARG B 1 72 ? 10.508 14.32 4.137 1 93.56 72 ARG B C 1
ATOM 1863 O O . ARG B 1 72 ? 9.469 13.82 4.582 1 93.56 72 ARG B O 1
ATOM 1870 N N . VAL B 1 73 ? 10.742 15.586 3.814 1 96.62 73 VAL B N 1
ATOM 1871 C CA . VAL B 1 73 ? 9.578 16.453 3.777 1 96.62 73 VAL B CA 1
ATOM 1872 C C . VAL B 1 73 ? 8.812 16.25 2.475 1 96.62 73 VAL B C 1
ATOM 1874 O O . VAL B 1 73 ? 9.398 16.266 1.392 1 96.62 73 VAL B O 1
ATOM 1877 N N . GLU B 1 74 ? 7.516 16.047 2.611 1 97.75 74 GLU B N 1
ATOM 1878 C CA . GLU B 1 74 ? 6.695 15.859 1.419 1 97.75 74 GLU B CA 1
ATOM 1879 C C . GLU B 1 74 ? 5.441 16.719 1.475 1 97.75 74 GLU B C 1
ATOM 1881 O O . GLU B 1 74 ? 4.859 16.922 2.545 1 97.75 74 GLU B O 1
ATOM 1886 N N . HIS B 1 75 ? 5.109 17.266 0.363 1 98.5 75 HIS B N 1
ATOM 1887 C CA . HIS B 1 75 ? 3.848 17.953 0.118 1 98.5 75 HIS B CA 1
ATOM 1888 C C . HIS B 1 75 ? 3.049 17.281 -0.986 1 98.5 75 HIS B C 1
ATOM 1890 O O . HIS B 1 75 ? 3.408 17.359 -2.162 1 98.5 75 HIS B O 1
ATOM 1896 N N . VAL B 1 76 ? 1.926 16.594 -0.504 1 98.81 76 VAL B N 1
ATOM 1897 C CA . VAL B 1 76 ? 1.146 15.82 -1.468 1 98.81 76 VAL B CA 1
ATOM 1898 C C . VAL B 1 76 ? -0.293 16.328 -1.494 1 98.81 76 VAL B C 1
ATOM 1900 O O . VAL B 1 76 ? -0.753 16.953 -0.538 1 98.81 76 VAL B O 1
ATOM 1903 N N . CYS B 1 77 ? -0.969 16.078 -2.605 1 98.88 77 CYS B N 1
ATOM 1904 C CA . CYS B 1 77 ? -2.385 16.406 -2.701 1 98.88 77 CYS B CA 1
ATOM 1905 C C . CYS B 1 77 ? -3.135 15.383 -3.537 1 98.88 77 CYS B C 1
ATOM 1907 O O . CYS B 1 77 ? -2.525 14.648 -4.316 1 98.88 77 CYS B O 1
ATOM 1909 N N . GLY B 1 78 ? -4.422 15.242 -3.24 1 98.56 78 GLY B N 1
ATOM 1910 C CA . GLY B 1 78 ? -5.273 14.305 -3.955 1 98.56 78 GLY B CA 1
ATOM 1911 C C . GLY B 1 78 ? -6.598 14.055 -3.258 1 98.56 78 GLY B C 1
ATOM 1912 O O . GLY B 1 78 ? -7.016 14.836 -2.406 1 98.56 78 GLY B O 1
ATOM 1913 N N . ARG B 1 79 ? -7.254 13.047 -3.748 1 98.12 79 ARG B N 1
ATOM 1914 C CA . ARG B 1 79 ? -8.578 12.711 -3.232 1 98.12 79 ARG B CA 1
ATOM 1915 C C . ARG B 1 79 ? -8.477 11.688 -2.104 1 98.12 79 ARG B C 1
ATOM 1917 O O . ARG B 1 79 ? -7.703 10.734 -2.188 1 98.12 79 ARG B O 1
ATOM 1924 N N . VAL B 1 80 ? -9.25 11.906 -1.059 1 98.5 80 VAL B N 1
ATOM 1925 C CA . VAL B 1 80 ? -9.328 10.953 0.043 1 98.5 80 VAL B CA 1
ATOM 1926 C C . VAL B 1 80 ? -10.102 9.711 -0.402 1 98.5 80 VAL B C 1
ATOM 1928 O O . VAL B 1 80 ? -11.219 9.82 -0.912 1 98.5 80 VAL B O 1
ATOM 1931 N N . ILE B 1 81 ? -9.523 8.531 -0.09 1 97.5 81 ILE B N 1
ATOM 1932 C CA . ILE B 1 81 ? -10.164 7.34 -0.63 1 97.5 81 ILE B CA 1
ATOM 1933 C C . ILE B 1 81 ? -10.547 6.398 0.51 1 97.5 81 ILE B C 1
ATOM 1935 O O . ILE B 1 81 ? -11.281 5.426 0.303 1 97.5 81 ILE B O 1
ATOM 1939 N N . ALA B 1 82 ? -10.094 6.68 1.684 1 97.12 82 ALA B N 1
ATOM 1940 C CA . ALA B 1 82 ? -10.461 5.902 2.867 1 97.12 82 ALA B CA 1
ATOM 1941 C C . ALA B 1 82 ? -10.195 6.695 4.145 1 97.12 82 ALA B C 1
ATOM 1943 O O . ALA B 1 82 ? -9.242 7.477 4.211 1 97.12 82 ALA B O 1
ATOM 1944 N N . VAL B 1 83 ? -11.016 6.48 5.117 1 98.06 83 VAL B N 1
ATOM 1945 C CA . VAL B 1 83 ? -10.875 7.055 6.449 1 98.06 83 VAL B CA 1
ATOM 1946 C C . VAL B 1 83 ? -11.07 5.973 7.508 1 98.06 83 VAL B C 1
ATOM 1948 O O . VAL B 1 83 ? -12.023 5.188 7.438 1 98.06 83 VAL B O 1
ATOM 1951 N N . SER B 1 84 ? -10.18 5.902 8.477 1 97.69 84 SER B N 1
ATOM 1952 C CA . SER B 1 84 ? -10.273 4.914 9.547 1 97.69 84 SER B CA 1
ATOM 1953 C C . SER B 1 84 ? -10.828 5.531 10.828 1 97.69 84 SER B C 1
ATOM 1955 O O . SER B 1 84 ? -10.797 6.754 11 1 97.69 84 SER B O 1
ATOM 1957 N N . THR B 1 85 ? -11.32 4.652 11.664 1 97.38 85 THR B N 1
ATOM 1958 C CA . THR B 1 85 ? -11.648 5.102 13.016 1 97.38 85 THR B CA 1
ATOM 1959 C C . THR B 1 85 ? -10.391 5.551 13.758 1 97.38 85 THR B C 1
ATOM 1961 O O . THR B 1 85 ? -9.305 5.043 13.5 1 97.38 85 THR B O 1
ATOM 1964 N N . ALA B 1 86 ? -10.625 6.531 14.586 1 98.38 86 ALA B N 1
ATOM 1965 C CA . ALA B 1 86 ? -9.5 6.973 15.406 1 98.38 86 ALA B CA 1
ATOM 1966 C C . ALA B 1 86 ? -9.008 5.848 16.312 1 98.38 86 ALA B C 1
ATOM 1968 O O . ALA B 1 86 ? -9.789 4.977 16.719 1 98.38 86 ALA B O 1
ATOM 1969 N N . LYS B 1 87 ? -7.695 5.902 16.625 1 98.06 87 LYS B N 1
ATOM 1970 C CA . LYS B 1 87 ? -7.078 4.906 17.5 1 98.06 87 LYS B CA 1
ATOM 1971 C C . LYS B 1 87 ? -6.23 5.574 18.578 1 98.06 87 LYS B C 1
ATOM 1973 O O . LYS B 1 87 ? -5.535 6.559 18.312 1 98.06 87 LYS B O 1
ATOM 1978 N N . ARG B 1 88 ? -6.219 4.992 19.734 1 98.25 88 ARG B N 1
ATOM 1979 C CA . ARG B 1 88 ? -5.293 5.426 20.781 1 98.25 88 ARG B CA 1
ATOM 1980 C C . ARG B 1 88 ? -3.979 4.652 20.688 1 98.25 88 ARG B C 1
ATOM 1982 O O . ARG B 1 88 ? -3.969 3.424 20.766 1 98.25 88 ARG B O 1
ATOM 1989 N N . THR B 1 89 ? -2.924 5.344 20.594 1 96.94 89 THR B N 1
ATOM 1990 C CA . THR B 1 89 ? -1.589 4.754 20.562 1 96.94 89 THR B CA 1
ATOM 1991 C C . THR B 1 89 ? -0.785 5.191 21.797 1 96.94 89 THR B C 1
ATOM 1993 O O . THR B 1 89 ? -1.322 5.828 22.703 1 96.94 89 THR B O 1
ATOM 1996 N N . ARG B 1 90 ? 0.488 4.793 21.734 1 96.5 90 ARG B N 1
ATOM 1997 C CA . ARG B 1 90 ? 1.361 5.191 22.844 1 96.5 90 ARG B CA 1
ATOM 1998 C C . ARG B 1 90 ? 1.541 6.703 22.875 1 96.5 90 ARG B C 1
ATOM 2000 O O . ARG B 1 90 ? 1.761 7.281 23.953 1 96.5 90 ARG B O 1
ATOM 2007 N N . SER B 1 91 ? 1.379 7.328 21.719 1 94.75 91 SER B N 1
ATOM 2008 C CA . SER B 1 91 ? 1.619 8.766 21.641 1 94.75 91 SER B CA 1
ATOM 2009 C C . SER B 1 91 ? 0.309 9.547 21.625 1 94.75 91 SER B C 1
ATOM 2011 O O . SER B 1 91 ? 0.283 10.719 21.234 1 94.75 91 SER B O 1
ATOM 2013 N N . GLY B 1 92 ? -0.831 8.844 21.969 1 96.94 92 GLY B N 1
ATOM 2014 C CA . GLY B 1 92 ? -2.117 9.516 22.047 1 96.94 92 GLY B CA 1
ATOM 2015 C C . GLY B 1 92 ? -3.086 9.086 20.969 1 96.94 92 GLY B C 1
ATOM 2016 O O . GLY B 1 92 ? -2.994 7.969 20.453 1 96.94 92 GLY B O 1
ATOM 2017 N N . TRP B 1 93 ? -4.09 10.008 20.75 1 98.19 93 TRP B N 1
ATOM 2018 C CA . TRP B 1 93 ? -5.121 9.695 19.75 1 98.19 93 TRP B CA 1
ATOM 2019 C C . TRP B 1 93 ? -4.66 10.062 18.344 1 98.19 93 TRP B C 1
ATOM 2021 O O . TRP B 1 93 ? -4.125 11.156 18.141 1 98.19 93 TRP B O 1
ATOM 2031 N N . HIS B 1 94 ? -4.883 9.172 17.406 1 98.38 94 HIS B N 1
ATOM 2032 C CA . HIS B 1 94 ? -4.512 9.398 16.016 1 98.38 94 HIS B CA 1
ATOM 2033 C C . HIS B 1 94 ? -5.664 9.047 15.078 1 98.38 94 HIS B C 1
ATOM 2035 O O . HIS B 1 94 ? -6.387 8.07 15.312 1 98.38 94 HIS B O 1
ATOM 2041 N N . GLY B 1 95 ? -5.848 9.891 14.07 1 98.44 95 GLY B N 1
ATOM 2042 C CA . GLY B 1 95 ? -6.676 9.578 12.914 1 98.44 95 GLY B CA 1
ATOM 2043 C C . GLY B 1 95 ? -5.867 9.219 11.688 1 98.44 95 GLY B C 1
ATOM 2044 O O . GLY B 1 95 ? -4.734 9.68 11.523 1 98.44 95 GLY B O 1
ATOM 2045 N N . TYR B 1 96 ? -6.473 8.406 10.828 1 98.69 96 TYR B N 1
ATOM 2046 C CA . TYR B 1 96 ? -5.801 7.93 9.625 1 98.69 96 TYR B CA 1
ATOM 2047 C C . TYR B 1 96 ? -6.707 8.055 8.406 1 98.69 96 TYR B C 1
ATOM 2049 O O . TYR B 1 96 ? -7.898 7.738 8.477 1 98.69 96 TYR B O 1
ATOM 2057 N N . PHE B 1 97 ? -6.184 8.461 7.336 1 98.69 97 PHE B N 1
ATOM 2058 C CA . PHE B 1 97 ? -6.887 8.414 6.059 1 98.69 97 PHE B CA 1
ATOM 2059 C C . PHE B 1 97 ? -5.902 8.266 4.906 1 98.69 97 PHE B C 1
ATOM 2061 O O . PHE B 1 97 ? -4.691 8.406 5.09 1 98.69 97 PHE B O 1
ATOM 2068 N N . TYR B 1 98 ? -6.41 7.91 3.742 1 98.56 98 TYR B N 1
ATOM 2069 C CA . TYR B 1 98 ? -5.566 7.688 2.572 1 98.56 98 TYR B CA 1
ATOM 2070 C C . TYR B 1 98 ? -5.871 8.711 1.48 1 98.56 98 TYR B C 1
ATOM 2072 O O . TYR B 1 98 ? -7.035 9.031 1.23 1 98.56 98 TYR B O 1
ATOM 2080 N N . VAL B 1 99 ? -4.809 9.156 0.868 1 98.69 99 VAL B N 1
ATOM 2081 C CA . VAL B 1 99 ? -4.922 10.102 -0.243 1 98.69 99 VAL B CA 1
ATOM 2082 C C . VAL B 1 99 ? -4.406 9.445 -1.524 1 98.69 99 VAL B C 1
ATOM 2084 O O . VAL B 1 99 ? -3.299 8.906 -1.55 1 98.69 99 VAL B O 1
ATOM 2087 N N . 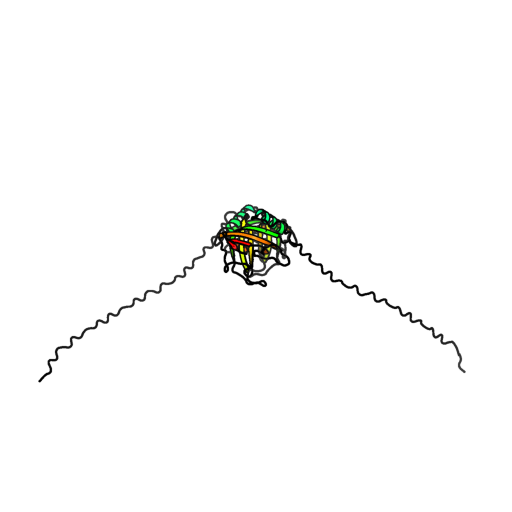ASP B 1 100 ? -5.207 9.445 -2.506 1 97.56 100 ASP B N 1
ATOM 2088 C CA . ASP B 1 100 ? -4.801 9.047 -3.85 1 97.56 100 ASP B CA 1
A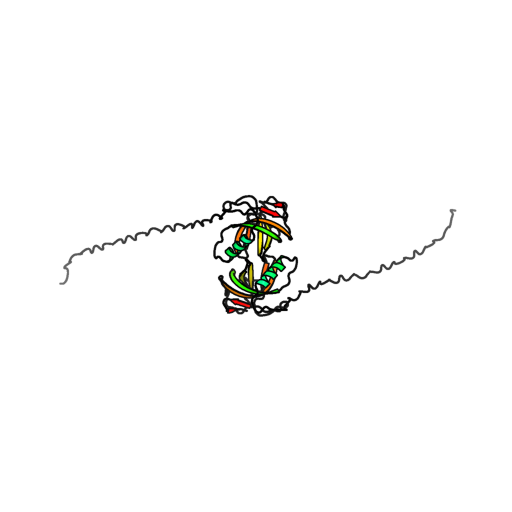TOM 2089 C C . ASP B 1 100 ? -3.977 10.141 -4.523 1 97.56 100 ASP B C 1
ATOM 2091 O O . ASP B 1 100 ? -4.508 11.195 -4.871 1 97.56 100 ASP B O 1
ATOM 2095 N N . VAL B 1 101 ? -2.703 9.805 -4.824 1 97.69 101 VAL B N 1
ATOM 2096 C CA . VAL B 1 101 ? -1.828 10.836 -5.379 1 97.69 101 VAL B CA 1
ATOM 2097 C C . VAL B 1 101 ? -1.612 10.578 -6.871 1 97.69 101 VAL B C 1
ATOM 2099 O O . VAL B 1 101 ? -0.684 11.125 -7.473 1 97.69 101 VAL B O 1
ATOM 2102 N N . GLY B 1 102 ? -2.369 9.648 -7.418 1 93.62 102 GLY B N 1
ATOM 2103 C CA . GLY B 1 102 ? -2.297 9.359 -8.844 1 93.62 102 GLY B CA 1
ATOM 2104 C C . GLY B 1 102 ? -1.427 8.156 -9.164 1 93.62 102 GLY B C 1
ATOM 2105 O O . GLY B 1 102 ? -0.672 7.684 -8.305 1 93.62 102 GLY B O 1
ATOM 2106 N N . HIS B 1 103 ? -1.681 7.539 -10.352 1 91.75 103 HIS B N 1
ATOM 2107 C CA . HIS B 1 103 ? -0.887 6.449 -10.914 1 91.75 103 HIS B CA 1
ATOM 2108 C C . HIS B 1 103 ? -1 5.191 -10.062 1 91.75 103 HIS B C 1
ATOM 2110 O O . HIS B 1 103 ? -0.023 4.457 -9.898 1 91.75 103 HIS B O 1
ATOM 2116 N N . GLY B 1 104 ? -2.098 5.094 -9.375 1 91.56 104 GLY B N 1
ATOM 2117 C CA . GLY B 1 104 ? -2.32 3.877 -8.609 1 91.56 104 GLY B CA 1
ATOM 2118 C C . GLY B 1 104 ? -1.651 3.896 -7.246 1 91.56 104 GLY B C 1
ATOM 2119 O O . GLY B 1 104 ? -1.538 2.859 -6.59 1 91.56 104 GLY B O 1
ATOM 2120 N N . VAL B 1 105 ? -1.237 5.078 -6.852 1 95.62 105 VAL B N 1
ATOM 2121 C CA . VAL B 1 105 ? -0.543 5.184 -5.57 1 95.62 105 VAL B CA 1
ATOM 2122 C C . VAL B 1 105 ? -1.402 5.969 -4.582 1 95.62 105 VAL B C 1
ATOM 2124 O O . VAL B 1 105 ? -1.893 7.055 -4.898 1 95.62 105 VAL B O 1
ATOM 2127 N N . SER B 1 106 ? -1.65 5.332 -3.465 1 97.19 106 SER B N 1
ATOM 2128 C CA . SER B 1 106 ? -2.23 6.043 -2.33 1 97.19 106 SER B CA 1
ATOM 2129 C C . SER B 1 106 ? -1.299 6.012 -1.124 1 97.19 106 SER B C 1
ATOM 2131 O O . SER B 1 106 ? -0.456 5.121 -1.006 1 97.19 106 SER B O 1
ATOM 2133 N N . ILE B 1 107 ? -1.466 7.008 -0.266 1 98.31 107 ILE B N 1
ATOM 2134 C CA . ILE B 1 107 ? -0.573 7.117 0.882 1 98.31 107 ILE B CA 1
ATOM 2135 C C . ILE B 1 107 ? -1.385 7.402 2.143 1 98.31 107 ILE B C 1
ATOM 2137 O O . ILE B 1 107 ? -2.338 8.188 2.111 1 98.31 107 ILE B O 1
ATOM 2141 N N . ARG B 1 108 ? -0.968 6.73 3.232 1 98.56 108 ARG B N 1
ATOM 2142 C CA . ARG B 1 108 ? -1.598 6.945 4.531 1 98.56 108 ARG B CA 1
ATOM 2143 C C . ARG B 1 108 ? -1.169 8.281 5.137 1 98.56 108 ARG B C 1
ATOM 2145 O O . ARG B 1 108 ? 0.023 8.594 5.176 1 98.56 108 ARG B O 1
ATOM 2152 N N . ILE B 1 109 ? -2.094 9.016 5.562 1 98.88 109 ILE B N 1
ATOM 2153 C CA . ILE B 1 109 ? -1.861 10.234 6.332 1 98.88 109 ILE B CA 1
ATOM 2154 C C . ILE B 1 109 ? -2.139 9.969 7.812 1 98.88 109 ILE B C 1
ATOM 2156 O O . ILE B 1 109 ? -3.193 9.438 8.164 1 98.88 109 ILE B O 1
ATOM 2160 N N . VAL B 1 110 ? -1.206 10.289 8.609 1 98.44 110 VAL B N 1
ATOM 2161 C CA . VAL B 1 110 ? -1.325 10.141 10.055 1 98.44 110 VAL B CA 1
ATOM 2162 C C . VAL B 1 110 ? -1.6 11.492 10.695 1 98.44 110 VAL B C 1
ATOM 2164 O O . VAL B 1 110 ? -0.812 12.43 10.547 1 98.44 110 VAL B O 1
ATOM 2167 N N . SER B 1 111 ? -2.635 11.594 11.398 1 98.19 111 SER B N 1
ATOM 2168 C CA . SER B 1 111 ? -3.006 12.828 12.07 1 98.19 111 SER B CA 1
ATOM 2169 C C . SER B 1 111 ? -2.963 12.672 13.586 1 98.19 111 SER B C 1
ATOM 2171 O O . SER B 1 111 ? -3.682 11.844 14.148 1 98.19 111 SER B O 1
ATOM 2173 N N . ASP B 1 112 ? -2.127 13.414 14.211 1 97.5 112 ASP B N 1
ATOM 2174 C CA . ASP B 1 112 ? -2.115 13.5 15.672 1 97.5 112 ASP B CA 1
ATOM 2175 C C . ASP B 1 112 ? -3.264 14.367 16.188 1 97.5 112 ASP B C 1
ATOM 2177 O O . ASP B 1 112 ? -3.188 15.594 16.125 1 97.5 112 ASP B O 1
ATOM 2181 N N . LEU B 1 113 ? -4.234 13.695 16.719 1 97.69 113 LEU B N 1
ATOM 2182 C CA . LEU B 1 113 ? -5.469 14.383 17.047 1 97.69 113 LEU B CA 1
ATOM 2183 C C . LEU B 1 113 ? -5.305 15.188 18.344 1 97.69 113 LEU B C 1
ATOM 2185 O O . LEU B 1 113 ? -6.082 16.109 18.609 1 97.69 113 LEU B O 1
ATOM 2189 N N . ASP B 1 114 ? -4.301 14.859 19.109 1 96.62 114 ASP B N 1
ATOM 2190 C CA . ASP B 1 114 ? -4.039 15.562 20.359 1 96.62 114 ASP B CA 1
ATOM 2191 C C . ASP B 1 114 ? -3.277 16.859 20.094 1 96.62 114 ASP B C 1
ATOM 2193 O O . ASP B 1 114 ? -3.27 17.766 20.938 1 96.62 114 ASP B O 1
ATOM 2197 N N . ARG B 1 115 ? -2.676 16.938 18.938 1 95.19 115 ARG B N 1
ATOM 2198 C CA . ARG B 1 115 ? -1.764 18.047 18.703 1 95.19 115 ARG B CA 1
ATOM 2199 C C . ARG B 1 115 ? -2.229 18.906 17.531 1 95.19 115 ARG B C 1
ATOM 2201 O O . ARG B 1 115 ? -1.545 19.844 17.141 1 95.19 115 ARG B O 1
ATOM 2208 N N . MET B 1 116 ? -3.355 18.578 16.984 1 95.44 116 MET B N 1
ATOM 2209 C CA . MET B 1 116 ? -3.902 19.312 15.859 1 95.44 116 MET B CA 1
ATOM 2210 C C . MET B 1 116 ? -5.082 20.188 16.297 1 95.44 116 MET B C 1
ATOM 2212 O O . MET B 1 116 ? -5.93 19.734 17.078 1 95.44 116 MET B O 1
ATOM 2216 N N . THR B 1 117 ? -5.031 21.422 15.805 1 96.19 117 THR B N 1
ATOM 2217 C CA . THR B 1 117 ? -6.246 22.219 15.93 1 96.19 117 THR B CA 1
ATOM 2218 C C . THR B 1 117 ? -7.25 21.844 14.844 1 96.19 117 THR B C 1
ATOM 2220 O O . THR B 1 117 ? -7.09 22.25 13.688 1 96.19 117 THR B O 1
ATOM 2223 N N . ALA B 1 118 ? -8.258 21.078 15.234 1 96.81 118 ALA B N 1
ATOM 2224 C CA . ALA B 1 118 ? -9.281 20.547 14.328 1 96.81 118 ALA B CA 1
ATOM 2225 C C . ALA B 1 118 ? -10.531 20.125 15.102 1 96.81 118 ALA B C 1
ATOM 2227 O O . ALA B 1 118 ? -10.477 19.906 16.312 1 96.81 118 ALA B O 1
ATOM 2228 N N . PRO B 1 119 ? -11.648 20.062 14.375 1 97.19 119 PRO B N 1
ATOM 2229 C CA . PRO B 1 119 ? -12.828 19.5 15.039 1 97.19 119 PRO B CA 1
ATOM 2230 C C . PRO B 1 119 ? -12.633 18.047 15.453 1 97.19 119 PRO B C 1
ATOM 2232 O O . PRO B 1 119 ? -11.578 17.469 15.195 1 97.19 119 PRO B O 1
ATOM 2235 N N . SER B 1 120 ? -13.719 17.469 16.016 1 97.31 120 SER B N 1
ATOM 2236 C CA . SER B 1 120 ? -13.664 16.062 16.375 1 97.31 120 SER B CA 1
ATOM 2237 C C . SER B 1 120 ? -13.523 15.164 15.148 1 97.31 120 SER B C 1
ATOM 2239 O O . SER B 1 120 ? -14.117 15.445 14.109 1 97.31 120 SER B O 1
ATOM 2241 N N . TRP B 1 121 ? -12.953 14.031 15.281 1 98.12 121 TRP B N 1
ATOM 2242 C CA . TRP B 1 121 ? -12.688 13.07 14.219 1 98.12 121 TRP B CA 1
ATOM 2243 C C . TRP B 1 121 ? -13.945 12.273 13.875 1 98.12 121 TRP B C 1
ATOM 2245 O O . TRP B 1 121 ? -14.711 11.906 14.766 1 98.12 121 TRP B O 1
ATOM 2255 N N . PRO B 1 122 ? -14.148 12 12.711 1 98.25 122 PRO B N 1
ATOM 2256 C CA . PRO B 1 122 ? -13.352 12.398 11.555 1 98.25 122 PRO B CA 1
ATOM 2257 C C . PRO B 1 122 ? -13.773 13.75 10.977 1 98.25 122 PRO B C 1
ATOM 2259 O O . PRO B 1 122 ? -14.953 13.953 10.68 1 98.25 122 PRO B O 1
ATOM 2262 N N . TRP B 1 123 ? -12.836 14.609 10.742 1 98.5 123 TRP B N 1
ATOM 2263 C CA . TRP B 1 123 ? -13.094 15.891 10.094 1 98.5 123 TRP B CA 1
ATOM 2264 C C . TRP B 1 123 ? -12.766 15.812 8.602 1 98.5 123 TRP B C 1
ATOM 2266 O O . TRP B 1 123 ? -12.703 16.844 7.926 1 98.5 123 TRP B O 1
ATOM 2276 N N . VAL B 1 124 ? -12.516 14.695 8.078 1 98.62 124 VAL B N 1
ATOM 2277 C CA . VAL B 1 124 ? -12.219 14.344 6.688 1 98.62 124 VAL B CA 1
ATOM 2278 C C . VAL B 1 124 ? -13.086 13.164 6.258 1 98.62 124 VAL B C 1
ATOM 2280 O O . VAL B 1 124 ? -13.445 12.312 7.082 1 98.62 124 VAL B O 1
ATOM 2283 N N . ALA B 1 125 ? -13.43 13.125 4.949 1 97.94 125 ALA B N 1
ATOM 2284 C CA . ALA B 1 125 ? -14.281 12.055 4.438 1 97.94 125 ALA B CA 1
ATOM 2285 C C . ALA B 1 125 ? -13.805 11.57 3.074 1 97.94 125 ALA B C 1
ATOM 2287 O O . ALA B 1 125 ? -13.133 12.312 2.348 1 97.94 125 ALA B O 1
ATOM 2288 N N . LYS B 1 126 ? -14.164 10.305 2.812 1 96.69 126 LYS B N 1
ATOM 2289 C CA . LYS B 1 126 ? -13.914 9.805 1.462 1 96.69 126 LYS B CA 1
ATOM 2290 C C . LYS B 1 126 ? -14.492 10.758 0.415 1 96.69 126 LYS B C 1
ATOM 2292 O O . LYS B 1 126 ? -15.625 11.227 0.546 1 96.69 126 LYS B O 1
ATOM 2297 N N . GLY B 1 127 ? -13.734 11.039 -0.605 1 97.19 127 GLY B N 1
ATOM 2298 C CA . GLY B 1 127 ? -14.164 11.922 -1.68 1 97.19 127 GLY B CA 1
ATOM 2299 C C . GLY B 1 127 ? -13.656 13.344 -1.52 1 97.19 127 GLY B C 1
ATOM 2300 O O . GLY B 1 127 ? -13.664 14.125 -2.475 1 97.19 127 GLY B O 1
ATOM 2301 N N . ASP B 1 128 ? -13.219 13.773 -0.304 1 98.56 128 ASP B N 1
ATOM 2302 C CA . ASP B 1 128 ? -12.672 15.109 -0.065 1 98.56 128 ASP B CA 1
ATOM 2303 C C . ASP B 1 128 ? -11.367 15.312 -0.83 1 98.56 128 ASP B C 1
ATOM 2305 O O . ASP B 1 128 ? -10.672 14.352 -1.148 1 98.56 128 ASP B O 1
ATOM 2309 N N . GLN B 1 129 ? -11.086 16.594 -1.174 1 98.75 129 GLN B N 1
ATOM 2310 C CA . GLN B 1 129 ? -9.758 16.969 -1.651 1 98.75 129 GLN B CA 1
ATOM 2311 C C . GLN B 1 129 ? -8.836 17.328 -0.49 1 98.75 129 GLN B C 1
ATOM 2313 O O . GLN B 1 129 ? -9.219 18.109 0.392 1 98.75 129 GLN B O 1
ATOM 2318 N N . ALA B 1 130 ? -7.645 16.734 -0.532 1 98.81 130 ALA B N 1
ATOM 2319 C CA . ALA B 1 130 ? -6.707 17 0.558 1 98.81 130 ALA B CA 1
ATOM 2320 C C . ALA B 1 130 ? -5.375 17.516 0.024 1 98.81 130 ALA B C 1
ATOM 2322 O O . ALA B 1 130 ? -4.93 17.109 -1.052 1 98.81 130 ALA B O 1
ATOM 2323 N N . ASP B 1 131 ? -4.754 18.391 0.748 1 98.75 131 ASP B N 1
ATOM 2324 C CA . ASP B 1 131 ? -3.406 18.938 0.6 1 98.75 131 ASP B CA 1
ATOM 2325 C C . ASP B 1 131 ? -2.613 18.797 1.897 1 98.75 131 ASP B C 1
ATOM 2327 O O . ASP B 1 131 ? -2.988 19.375 2.924 1 98.75 131 ASP B O 1
ATOM 2331 N N . VAL B 1 132 ? -1.467 18 1.854 1 98.81 132 VAL B N 1
ATOM 2332 C CA . VAL B 1 132 ? -0.85 17.562 3.104 1 98.81 132 VAL B CA 1
ATOM 2333 C C . VAL B 1 132 ? 0.649 17.859 3.068 1 98.81 132 VAL B C 1
ATOM 2335 O O . VAL B 1 132 ? 1.346 17.438 2.141 1 98.81 132 VAL B O 1
ATOM 2338 N N . LEU B 1 133 ? 1.134 18.531 4.004 1 98.44 133 LEU B N 1
ATOM 2339 C CA . LEU B 1 133 ? 2.557 18.734 4.262 1 98.44 133 LEU B CA 1
ATOM 2340 C C . LEU B 1 133 ? 2.99 18 5.52 1 98.44 133 LEU B C 1
ATOM 2342 O O . LEU B 1 133 ? 2.359 18.125 6.57 1 98.44 133 LEU B O 1
ATOM 2346 N N . GLY B 1 134 ? 4.031 17.188 5.359 1 98.06 134 GLY B N 1
ATOM 2347 C CA . GLY B 1 134 ? 4.52 16.469 6.52 1 98.06 134 GLY B CA 1
ATOM 2348 C C . GLY B 1 134 ? 5.766 15.648 6.234 1 98.06 134 GLY B C 1
ATOM 2349 O O . GLY B 1 134 ? 6.512 15.953 5.301 1 98.06 134 GLY B O 1
ATOM 2350 N N . ARG B 1 135 ? 5.992 14.695 7.121 1 97.25 135 ARG B N 1
ATOM 2351 C CA . ARG B 1 135 ? 7.16 13.828 7.023 1 97.25 135 ARG B CA 1
ATOM 2352 C C . ARG B 1 135 ? 6.793 12.484 6.398 1 97.25 135 ARG B C 1
ATOM 2354 O O . ARG B 1 135 ? 5.965 11.75 6.938 1 97.25 135 ARG B O 1
ATOM 2361 N N . TYR B 1 136 ? 7.441 12.203 5.297 1 97.38 136 TYR B N 1
ATOM 2362 C CA . TYR B 1 136 ? 7.309 10.867 4.719 1 97.38 136 TYR B CA 1
ATOM 2363 C C . TYR B 1 136 ? 8.219 9.875 5.426 1 97.38 136 TYR B C 1
ATOM 2365 O O . TYR B 1 136 ? 9.438 10.055 5.457 1 97.38 136 TYR B O 1
ATOM 2373 N N . TYR B 1 137 ? 7.602 8.797 5.984 1 96.31 137 TYR B N 1
ATOM 2374 C CA . TYR B 1 137 ? 8.367 7.691 6.559 1 96.31 137 TYR B CA 1
ATOM 2375 C C . TYR B 1 137 ? 8.133 6.402 5.777 1 96.31 137 TYR B C 1
ATOM 2377 O O . TYR B 1 137 ? 7.035 6.164 5.273 1 96.31 137 TYR B O 1
ATOM 2385 N N . TYR B 1 138 ? 9.109 5.629 5.656 1 96 138 TYR B N 1
ATOM 2386 C CA . TYR B 1 138 ? 9.062 4.34 4.98 1 96 138 TYR B CA 1
ATOM 2387 C C . TYR B 1 138 ? 9.75 3.264 5.809 1 96 138 TYR B C 1
ATOM 2389 O O . TYR B 1 138 ? 10.984 3.227 5.891 1 96 138 TYR B O 1
ATOM 2397 N N . ASP B 1 139 ? 8.953 2.322 6.371 1 93.5 139 ASP B N 1
ATOM 2398 C CA . ASP B 1 139 ? 9.5 1.165 7.07 1 93.5 139 ASP B CA 1
ATOM 2399 C C . ASP B 1 139 ? 9.469 -0.077 6.184 1 93.5 139 ASP B C 1
ATOM 2401 O O . ASP B 1 139 ? 10.375 -0.91 6.242 1 93.5 139 ASP B O 1
ATOM 2405 N N . SER B 1 140 ? 8.43 -0.27 5.465 1 92.38 140 SER B N 1
ATOM 2406 C CA . SER B 1 140 ? 8.188 -1.324 4.484 1 92.38 140 SER B CA 1
ATOM 2407 C C . SER B 1 140 ? 7.094 -0.924 3.5 1 92.38 140 SER B C 1
ATOM 2409 O O . SER B 1 140 ? 6.438 0.106 3.676 1 92.38 140 SER B O 1
ATOM 2411 N N . PRO B 1 141 ? 6.867 -1.69 2.477 1 91.75 141 PRO B N 1
ATOM 2412 C CA . PRO B 1 141 ? 5.781 -1.336 1.557 1 91.75 141 PRO B CA 1
ATOM 2413 C C . PRO B 1 141 ? 4.426 -1.245 2.252 1 91.75 141 PRO B C 1
ATOM 2415 O O . PRO B 1 141 ? 3.578 -0.441 1.855 1 91.75 141 PRO B O 1
ATOM 2418 N N . ARG B 1 142 ? 4.297 -2.023 3.307 1 89.69 142 ARG B N 1
ATOM 2419 C CA . ARG B 1 142 ? 3.018 -2.033 4.004 1 89.69 142 ARG B CA 1
ATOM 2420 C C . ARG B 1 142 ? 2.998 -1.007 5.133 1 89.69 142 ARG B C 1
ATOM 2422 O O . ARG B 1 142 ? 1.943 -0.72 5.699 1 89.69 142 ARG B O 1
ATOM 2429 N N . SER B 1 143 ? 4.207 -0.542 5.473 1 93.19 143 SER B N 1
ATOM 2430 C CA . SER B 1 143 ? 4.34 0.377 6.598 1 93.19 143 SER B CA 1
ATOM 2431 C C . SER B 1 143 ? 5.027 1.672 6.172 1 93.19 143 SER B C 1
ATOM 2433 O O . SER B 1 143 ? 6.23 1.837 6.375 1 93.19 143 SER B O 1
ATOM 2435 N N . GLN B 1 144 ? 4.332 2.457 5.562 1 95.56 144 GLN B N 1
ATOM 2436 C CA . GLN B 1 144 ? 4.762 3.779 5.121 1 95.56 144 GLN B CA 1
ATOM 2437 C C . GLN B 1 144 ? 3.623 4.789 5.23 1 95.56 144 GLN B C 1
ATOM 2439 O O . GLN B 1 144 ? 2.451 4.41 5.281 1 95.56 144 GLN B O 1
ATOM 2444 N N . GLY B 1 145 ? 3.979 6.109 5.234 1 97.94 145 GLY B N 1
ATOM 2445 C CA . GLY B 1 145 ? 2.986 7.16 5.395 1 97.94 145 GLY B CA 1
ATOM 2446 C C . GLY B 1 145 ? 3.598 8.547 5.523 1 97.94 145 GLY B C 1
ATOM 2447 O O . GLY B 1 145 ? 4.805 8.711 5.355 1 97.94 145 GLY B O 1
ATOM 2448 N N . ILE B 1 146 ? 2.715 9.516 5.727 1 98.5 146 ILE B N 1
ATOM 2449 C CA . ILE B 1 146 ? 3.109 10.883 6.051 1 98.5 146 ILE B CA 1
ATOM 2450 C C . ILE B 1 146 ? 2.564 11.266 7.426 1 98.5 146 ILE B C 1
ATOM 2452 O O . ILE B 1 146 ? 1.348 11.305 7.629 1 98.5 146 ILE B O 1
ATOM 2456 N N . ASP B 1 147 ? 3.488 11.469 8.289 1 97.62 147 ASP B N 1
ATOM 2457 C CA . ASP B 1 147 ? 3.139 11.945 9.625 1 97.62 147 ASP B CA 1
ATOM 2458 C C . ASP B 1 147 ? 3.68 13.352 9.867 1 97.62 147 ASP B C 1
ATOM 2460 O O . ASP B 1 147 ? 4.047 14.055 8.922 1 97.62 147 ASP B O 1
ATOM 2464 N N . TRP B 1 148 ? 3.59 13.867 11.148 1 97 148 TRP B N 1
ATOM 2465 C CA . TRP B 1 148 ? 3.918 15.25 11.461 1 97 148 TRP B CA 1
ATOM 2466 C C . TRP B 1 148 ? 3.111 16.203 10.594 1 97 148 TRP B C 1
ATOM 2468 O O . TRP B 1 148 ? 3.668 17.141 10 1 97 148 TRP B O 1
ATOM 2478 N N . THR B 1 149 ? 1.889 15.969 10.531 1 98.06 149 THR B N 1
ATOM 2479 C CA . THR B 1 149 ? 0.976 16.75 9.711 1 98.06 149 THR B CA 1
ATOM 2480 C C . THR B 1 149 ? 0.289 17.828 10.547 1 98.06 149 THR B C 1
ATOM 2482 O O . THR B 1 149 ? -0.847 18.219 10.266 1 98.06 149 THR B O 1
ATOM 2485 N N . HIS B 1 150 ? 0.903 18.203 11.625 1 95.81 150 HIS B N 1
ATOM 2486 C CA . HIS B 1 150 ? 0.385 19.203 12.547 1 95.81 150 HIS B CA 1
ATOM 2487 C C . HIS B 1 150 ? 1.412 20.297 12.812 1 95.81 150 HIS B C 1
ATOM 2489 O O . HIS B 1 150 ? 2.549 20.203 12.344 1 95.81 150 HIS B O 1
ATOM 2495 N N . HIS B 1 151 ? 0.86 21.25 13.547 1 92.25 151 HIS B N 1
ATOM 2496 C CA . HIS B 1 151 ? 1.782 22.312 13.93 1 92.25 151 HIS B CA 1
ATOM 2497 C C . HIS B 1 151 ? 2.809 21.812 14.945 1 92.25 151 HIS B C 1
ATOM 2499 O O . HIS B 1 151 ? 2.559 20.844 15.656 1 92.25 151 HIS B O 1
ATOM 2505 N N . GLY B 1 152 ? 3.982 22.359 14.852 1 86.62 152 GLY B N 1
ATOM 2506 C CA . GLY B 1 152 ? 5.035 22.016 15.797 1 86.62 152 GLY B CA 1
ATOM 2507 C C . GLY B 1 152 ? 6.102 21.125 15.211 1 86.62 152 GLY B C 1
ATOM 2508 O O . GLY B 1 152 ? 5.965 20.641 14.078 1 86.62 152 GLY B O 1
ATOM 2509 N N . THR B 1 153 ? 7.172 21.016 16.016 1 85.31 153 THR B N 1
ATOM 2510 C CA . THR B 1 153 ? 8.328 20.219 15.625 1 85.31 153 THR B CA 1
ATOM 2511 C C . THR B 1 153 ? 8.695 19.219 16.719 1 85.31 153 THR B C 1
ATOM 2513 O O . THR B 1 153 ? 8.117 19.25 17.797 1 85.31 153 THR B O 1
ATOM 2516 N N . GLY B 1 154 ? 9.414 18.25 16.344 1 85.19 154 GLY B N 1
ATOM 2517 C CA . GLY B 1 154 ? 9.969 17.312 17.312 1 85.19 154 GLY B CA 1
ATOM 2518 C C . GLY B 1 154 ? 11.461 17.5 17.516 1 85.19 154 GLY B C 1
ATOM 2519 O O . GLY B 1 154 ? 12.094 18.312 16.844 1 85.19 154 GLY B O 1
ATOM 2520 N N . ARG B 1 155 ? 11.891 16.812 18.5 1 87.69 155 ARG B N 1
ATOM 2521 C CA . ARG B 1 155 ? 13.32 16.875 18.797 1 87.69 155 ARG B CA 1
ATOM 2522 C C . ARG B 1 155 ? 14.148 16.578 17.547 1 87.69 155 ARG B C 1
ATOM 2524 O O . ARG B 1 155 ? 15.148 17.234 17.297 1 87.69 155 ARG B O 1
ATOM 2531 N N . ASN B 1 156 ? 13.625 15.617 16.703 1 87.12 156 ASN B N 1
ATOM 2532 C CA . ASN B 1 156 ? 14.406 15.195 15.555 1 87.12 156 ASN B CA 1
ATOM 2533 C C . ASN B 1 156 ? 13.703 15.523 14.242 1 87.12 156 ASN B C 1
ATOM 2535 O O . ASN B 1 156 ? 14.023 14.953 13.195 1 87.12 156 ASN B O 1
ATOM 2539 N N . TRP B 1 157 ? 12.703 16.297 14.359 1 92.12 157 TRP B N 1
ATOM 2540 C CA . TRP B 1 157 ? 12.008 16.734 13.156 1 92.12 157 TRP B CA 1
ATOM 2541 C C . TRP B 1 157 ? 11.688 18.219 13.227 1 92.12 157 TRP B C 1
ATOM 2543 O O . TRP B 1 157 ? 10.867 18.656 14.039 1 92.12 157 TRP B O 1
ATOM 2553 N N . PRO B 1 158 ? 12.148 18.984 12.234 1 89.56 158 PRO B N 1
ATOM 2554 C CA . PRO B 1 158 ? 12.109 20.438 12.406 1 89.56 158 PRO B CA 1
ATOM 2555 C C . PRO B 1 158 ? 11 21.094 11.594 1 89.56 158 PRO B C 1
ATOM 2557 O O . PRO B 1 158 ? 10.82 22.312 11.664 1 89.56 158 PRO B O 1
ATOM 2560 N N . VAL B 1 159 ? 10.297 20.406 10.852 1 92.06 159 VAL B N 1
ATOM 2561 C CA . VAL B 1 159 ? 9.359 21.016 9.914 1 92.06 159 VAL B CA 1
ATOM 2562 C C . VAL B 1 159 ? 7.93 20.812 10.398 1 92.06 159 VAL B C 1
ATOM 2564 O O . VAL B 1 159 ? 7.508 19.672 10.641 1 92.06 159 VAL B O 1
ATOM 2567 N N . GLU B 1 160 ? 7.242 21.891 10.492 1 93.88 160 GLU B N 1
ATOM 2568 C CA . GLU B 1 160 ? 5.816 21.797 10.797 1 93.88 160 GLU B CA 1
ATOM 2569 C C . GLU B 1 160 ? 5.016 21.344 9.578 1 93.88 160 GLU B C 1
ATOM 2571 O O . GLU B 1 160 ? 5.414 21.594 8.438 1 93.88 160 GLU B O 1
ATOM 2576 N N . GLY B 1 161 ? 3.887 20.719 9.891 1 97 161 GLY B N 1
ATOM 2577 C CA . GLY B 1 161 ? 3.018 20.266 8.812 1 97 161 GLY B CA 1
ATOM 2578 C C . GLY B 1 161 ? 1.586 20.75 8.961 1 97 161 GLY B C 1
ATOM 2579 O O . GLY B 1 161 ? 1.282 21.547 9.859 1 97 161 GLY B O 1
ATOM 2580 N N . TYR B 1 162 ? 0.765 20.359 7.973 1 97.75 162 TYR B N 1
ATOM 2581 C CA . TYR B 1 162 ? -0.66 20.672 8 1 97.75 162 TYR B CA 1
ATOM 2582 C C . TYR B 1 162 ? -1.435 19.781 7.043 1 97.75 162 TYR B C 1
ATOM 2584 O O . TYR B 1 162 ? -0.841 19.094 6.211 1 97.75 162 TYR B O 1
ATOM 2592 N N . VAL B 1 163 ? -2.701 19.859 7.25 1 98.62 163 VAL B N 1
ATOM 2593 C CA . VAL B 1 163 ? -3.639 19.234 6.316 1 98.62 163 VAL B CA 1
ATOM 2594 C C . VAL B 1 163 ? -4.688 20.266 5.883 1 98.62 163 VAL B C 1
ATOM 2596 O O . VAL B 1 163 ? -5.293 20.938 6.723 1 98.62 163 VAL B O 1
ATOM 2599 N N . ILE B 1 164 ? -4.871 20.422 4.602 1 98.62 164 ILE B N 1
ATOM 2600 C CA . ILE B 1 164 ? -5.988 21.188 4.051 1 98.62 164 ILE B CA 1
ATOM 2601 C C . ILE B 1 164 ? -7.023 20.234 3.457 1 98.62 164 ILE B C 1
ATOM 2603 O O . ILE B 1 164 ? -6.684 19.375 2.641 1 98.62 164 ILE B O 1
ATOM 2607 N N . VAL B 1 165 ? -8.234 20.375 3.924 1 98.75 165 VAL B N 1
ATOM 2608 C CA . VAL B 1 165 ? -9.352 19.594 3.408 1 98.75 165 VAL B CA 1
ATOM 2609 C C . VAL B 1 165 ? -10.422 20.516 2.842 1 98.75 165 VAL B C 1
ATOM 2611 O O . VAL B 1 165 ? -11.008 21.312 3.57 1 98.75 165 VAL B O 1
ATOM 2614 N N . ASN B 1 166 ? -10.586 20.391 1.551 1 98.44 166 ASN B N 1
ATOM 2615 C CA . ASN B 1 166 ? -11.562 21.234 0.868 1 98.44 166 ASN B CA 1
ATOM 2616 C C . ASN B 1 166 ? -11.375 22.703 1.226 1 98.44 166 ASN B C 1
ATOM 2618 O O . ASN B 1 166 ? -12.336 23.406 1.528 1 98.44 166 ASN B O 1
ATOM 2622 N N . GLY B 1 167 ? -10.188 23.031 1.348 1 97.56 167 GLY B N 1
ATOM 2623 C CA . GLY B 1 167 ? -9.867 24.453 1.512 1 97.56 167 GLY B CA 1
ATOM 2624 C C . GLY B 1 167 ? -9.672 24.844 2.961 1 97.56 167 GLY B C 1
ATOM 2625 O O . GLY B 1 167 ? -9.227 25.969 3.246 1 97.56 167 GLY B O 1
ATOM 2626 N N . THR B 1 168 ? -10.016 24 3.883 1 97.94 168 THR B N 1
ATOM 2627 C CA . THR B 1 168 ? -9.852 24.297 5.301 1 97.94 168 THR B CA 1
ATOM 2628 C C . THR B 1 168 ? -8.555 23.703 5.832 1 97.94 168 THR B C 1
ATOM 2630 O O . THR B 1 168 ? -8.305 22.516 5.664 1 97.94 168 THR B O 1
ATOM 2633 N N . ARG B 1 169 ? -7.793 24.469 6.508 1 97.19 169 ARG B N 1
ATOM 2634 C CA . ARG B 1 169 ? -6.496 24.031 7.02 1 97.19 169 ARG B CA 1
ATOM 2635 C C . ARG B 1 169 ? -6.605 23.578 8.469 1 97.19 169 ARG B C 1
ATOM 2637 O O . ARG B 1 169 ? -7.203 24.281 9.297 1 97.19 169 ARG B O 1
ATOM 2644 N N . TYR B 1 170 ? -6.102 22.422 8.734 1 96.75 170 TYR B N 1
ATOM 2645 C CA . TYR B 1 170 ? -5.941 21.875 10.086 1 96.75 170 TYR B CA 1
ATOM 2646 C C . TYR B 1 170 ? -4.469 21.641 10.406 1 96.75 170 TYR B C 1
ATOM 2648 O O . TYR B 1 170 ? -3.703 21.188 9.555 1 96.75 170 TYR B O 1
ATOM 2656 N N . GLN B 1 171 ? -4.098 22.016 11.648 1 95 171 GLN B N 1
ATOM 2657 C CA . GLN B 1 171 ? -2.691 21.859 12 1 95 171 GLN B CA 1
ATOM 2658 C C . GLN B 1 171 ? -2.514 21.75 13.516 1 95 171 GLN B C 1
ATOM 2660 O O . GLN B 1 171 ? -3.391 22.156 14.281 1 95 171 GLN B O 1
#

Organism: NCBI:txid265959

Secondary structure (DSSP, 8-state):
-------------------------------------------S---SS--HHHHHHHHHHHHH--SPPPPEEEEEEEEEEEEPPPEEETTEEEEEEEEEEETTEEEEEEEETTTS---SSP---TT-EEEEEEEEEEEETTEEEEE--SSS-BTTB----EEEETTEEE-/-------------------------------------------S---SS--HHHHHHHHHHHHH--SPPPPEEEEEEEEEEEEPPPEEETTEEEEEEEEEEETTEEEEEEEETTTS---SSP---TT-EEEEEEEEEEEETTEEEEE--SSS-BTTB----EEEETTEEE-

Foldseek 3Di:
DDDDPPPDDPPPPPPPPPPPPPPPPDPPPPPCPVPPPLPQEPPPDQDPAADLVVVVVLVVVLQPDDDADHKYKHKAKAFWADWDDWDQDPVGIWTWTWGDRDPPDIFIEIGDPVAKDDDDPPPDDGGWIKIKIAIWGPDDPVDTHGYQQHADADPRGHDHHWMATNRRIMD/DDDDDDDDDPVPPPDPPPPPPPPDPDPPPPPPPVPPPLPQEPPVDQDPAADLVVVVVLVVVLQPDDDADHKYKHKAKAFWADWDDWDQDPVGIWTWTWGDRDPPDIAIEIGDPVAKDDDDPPPDDGGWIKIKIAIWGCDDPVDTHGYQQHADADPRGHDHHWMATNRRIMD

Sequence (342 aa):
MVARWRTGGAIGLAMALVLQAGFAPSADARSRERSRQTEMPDVASVPSTCDDARFLSDVEAAESTTGRHPDRVEHVCGRVIAVSTAKRTRSGWHGYFYVDVGHGVSIRIVSDLDRMTAPSWPWVAKGDQADVLGRYYYDSPRSQGIDWTHHGTGRNWPVEGYVIVNGTRYQMVARWRTGGAIGLAMALVLQAGFAPSADARSRERSRQTEMPDVASVPSTCDDARFLSDVEAAESTTGRHPDRVEHVCGRVIAVSTAKRTRSGWHGYFYVDVGHGVSIRIVSDLDRMTAPSWPWVAKGDQADVLGRYYYDSPRSQGIDWTHHGTGRNWPVEGYVIVNGTRYQ

pLDDT: mean 79.13, std 27.75, range [19.94, 98.88]

Solvent-accessible surface area (backbone atoms only — not comparable to full-atom values): 20453 Å² total; per-residue (Å²): 141,89,78,75,88,76,80,83,82,79,78,76,78,76,77,75,76,76,77,76,76,73,76,72,76,77,75,73,79,68,75,76,70,70,72,75,73,73,75,71,50,74,70,83,74,81,66,92,57,63,40,42,68,59,50,44,50,51,48,38,51,55,60,72,48,86,76,88,60,77,53,37,76,41,29,37,47,31,39,24,59,40,67,52,76,69,44,79,54,98,92,39,44,32,36,40,35,29,33,38,52,55,81,51,30,68,44,41,37,40,36,54,58,79,60,32,57,65,76,73,84,75,81,68,50,63,70,37,45,38,38,38,32,22,36,36,45,64,80,43,96,89,44,49,33,32,30,58,30,20,55,56,64,50,99,84,38,82,61,58,18,26,35,28,49,76,84,44,75,30,38,133,82,82,82,83,80,86,83,82,77,76,76,79,77,78,79,78,77,78,78,76,79,78,73,78,78,77,75,78,70,75,76,69,72,73,76,74,72,75,72,51,75,68,84,73,80,66,92,55,63,40,44,68,60,49,44,51,51,49,39,51,55,59,72,50,84,77,89,59,78,54,36,77,42,28,37,45,32,38,25,60,40,65,54,76,69,44,79,53,97,91,40,44,31,35,39,34,29,32,38,52,55,79,50,30,68,44,40,38,40,37,54,57,80,59,31,57,64,74,72,84,74,81,67,50,64,71,38,44,37,40,38,31,21,36,36,46,64,80,43,95,90,44,49,34,31,30,56,30,20,54,57,63,51,98,84,36,84,61,59,18,26,35,27,50,75,84,44,78,30,38